Protein AF-P20823-5-F1 (afdb_monomer)

Structure (mmCIF, N/CA/C/O backbone):
data_AF-P20823-5-F1
#
_entry.id   AF-P20823-5-F1
#
loop_
_atom_site.group_PDB
_atom_site.id
_atom_site.type_symbol
_atom_site.label_atom_id
_atom_site.label_alt_id
_atom_site.label_comp_id
_atom_site.label_asym_id
_atom_site.label_entity_id
_atom_site.label_seq_id
_atom_site.pdbx_PDB_ins_code
_atom_site.Cartn_x
_atom_site.Cartn_y
_atom_site.Cartn_z
_atom_site.occupancy
_atom_site.B_iso_or_equiv
_atom_site.auth_seq_id
_atom_site.auth_comp_id
_atom_site.auth_asym_id
_atom_site.auth_atom_id
_atom_site.pdbx_PDB_model_num
ATOM 1 N N . MET A 1 1 ? -10.235 43.606 -30.473 1.00 44.94 1 MET A N 1
ATOM 2 C CA . MET A 1 1 ? -10.872 42.715 -29.472 1.00 44.94 1 MET A CA 1
ATOM 3 C C . MET A 1 1 ? -10.132 41.389 -29.547 1.00 44.94 1 MET A C 1
ATOM 5 O O . MET A 1 1 ? -9.696 41.081 -30.642 1.00 44.94 1 MET A O 1
ATOM 9 N N . VAL A 1 2 ? -9.864 40.690 -28.440 1.00 54.66 2 VAL A N 1
ATOM 10 C CA . VAL A 1 2 ? -8.883 39.579 -28.398 1.00 54.66 2 VAL A CA 1
ATOM 11 C C . VAL A 1 2 ? -9.270 38.447 -29.369 1.00 54.66 2 VAL A C 1
ATOM 13 O O . VAL A 1 2 ? -10.146 37.647 -29.069 1.00 54.66 2 VAL A O 1
ATOM 16 N N . SER A 1 3 ? -8.640 38.401 -30.549 1.00 63.53 3 SER A N 1
ATOM 17 C CA . SER A 1 3 ? -9.066 37.542 -31.674 1.00 63.53 3 SER A CA 1
ATOM 18 C C . SER A 1 3 ? -8.412 36.158 -31.719 1.00 63.53 3 SER A C 1
ATOM 20 O O . SER A 1 3 ? -8.571 35.445 -32.708 1.00 63.53 3 SER A O 1
ATOM 22 N N . LYS A 1 4 ? -7.615 35.793 -30.711 1.00 77.31 4 LYS A N 1
ATOM 23 C CA . LYS A 1 4 ? -6.943 34.493 -30.627 1.00 77.31 4 LYS A CA 1
ATOM 24 C C . LYS A 1 4 ? -7.174 33.905 -29.243 1.00 77.31 4 LYS A C 1
ATOM 26 O O . LYS A 1 4 ? -6.755 34.498 -28.252 1.00 77.31 4 LYS A O 1
ATOM 31 N N . LEU A 1 5 ? -7.840 32.756 -29.214 1.00 79.31 5 LEU A N 1
ATOM 32 C CA . LEU A 1 5 ? -7.890 31.872 -28.054 1.00 79.31 5 LEU A CA 1
ATOM 33 C C . LEU A 1 5 ? -6.472 31.357 -27.767 1.00 79.31 5 LEU A C 1
ATOM 35 O O . LEU A 1 5 ? -5.656 31.230 -28.686 1.00 79.31 5 LEU A O 1
ATOM 39 N N . SER A 1 6 ? -6.167 31.063 -26.505 1.00 85.12 6 SER A N 1
ATOM 40 C CA . SER A 1 6 ? -4.938 30.341 -26.173 1.00 85.12 6 SER A CA 1
ATOM 41 C C . SER A 1 6 ? -4.996 28.908 -26.713 1.00 85.12 6 SER A C 1
ATOM 43 O O . SER A 1 6 ? -6.072 28.381 -27.017 1.00 85.12 6 SER A O 1
ATOM 45 N N . GLN A 1 7 ? -3.839 28.253 -26.819 1.00 85.25 7 GLN A N 1
ATOM 46 C CA . GLN A 1 7 ? -3.793 26.855 -27.244 1.00 85.25 7 GLN A CA 1
ATOM 47 C C . GLN A 1 7 ? -4.615 25.962 -26.296 1.00 85.25 7 GLN A C 1
ATOM 49 O O . GLN A 1 7 ? -5.489 25.241 -26.762 1.00 85.25 7 GLN A O 1
ATOM 54 N N . LEU A 1 8 ? -4.470 26.146 -24.977 1.00 88.31 8 LEU A N 1
ATOM 55 C CA . LEU A 1 8 ? -5.279 25.469 -23.954 1.00 88.31 8 LEU A CA 1
ATOM 56 C C . LEU A 1 8 ? -6.793 25.714 -24.115 1.00 88.31 8 LEU A C 1
ATOM 58 O O . LEU A 1 8 ? -7.586 24.790 -23.978 1.00 88.31 8 LEU A O 1
ATOM 62 N N . GLN A 1 9 ? -7.215 26.946 -24.424 1.00 88.44 9 GLN A N 1
ATOM 63 C CA . GLN A 1 9 ? -8.632 27.254 -24.674 1.00 88.44 9 GLN A CA 1
ATOM 64 C C . GLN A 1 9 ? -9.158 26.570 -25.944 1.00 88.44 9 GLN A C 1
ATOM 66 O O . GLN A 1 9 ? -10.326 26.197 -26.005 1.00 88.44 9 GLN A O 1
ATOM 71 N N . THR A 1 10 ? -8.301 26.406 -26.952 1.00 87.25 10 THR A N 1
ATOM 72 C CA . THR A 1 10 ? -8.642 25.723 -28.206 1.00 87.25 10 THR A CA 1
ATOM 73 C C . THR A 1 10 ? -8.754 24.214 -27.989 1.00 87.25 10 THR A C 1
ATOM 75 O O . THR A 1 10 ? -9.724 23.611 -28.435 1.00 87.25 10 THR A O 1
ATOM 78 N N . GLU A 1 11 ? -7.812 23.620 -27.253 1.00 88.62 11 GLU A N 1
ATOM 79 C CA . GLU A 1 11 ? -7.811 22.199 -26.882 1.00 88.62 11 GLU A CA 1
ATOM 80 C C . GLU A 1 11 ? -9.011 21.846 -25.989 1.00 88.62 11 GLU A C 1
ATOM 82 O O . GLU A 1 11 ? -9.686 20.854 -26.249 1.00 88.62 11 GLU A O 1
ATOM 87 N N . LEU A 1 12 ? -9.361 22.694 -25.013 1.00 89.62 12 LEU A N 1
ATOM 88 C CA . LEU A 1 12 ? -10.548 22.496 -24.173 1.00 89.62 12 LEU A CA 1
ATOM 89 C C . LEU A 1 12 ? -11.851 22.530 -24.991 1.00 89.62 12 LEU A C 1
ATOM 91 O O . LEU A 1 12 ? -12.718 21.681 -24.803 1.00 89.62 12 LEU A O 1
ATOM 95 N N . LEU A 1 13 ? -11.991 23.483 -25.919 1.00 87.38 13 LEU A N 1
ATOM 96 C CA . LEU A 1 13 ? -13.158 23.545 -26.807 1.00 87.38 13 LEU A CA 1
ATOM 97 C C . LEU A 1 13 ? -13.204 22.363 -27.785 1.00 87.38 13 LEU A C 1
ATOM 99 O O . LEU A 1 13 ? -14.289 21.861 -28.061 1.00 87.38 13 LEU A O 1
ATOM 103 N N . ALA A 1 14 ? -12.055 21.897 -28.281 1.00 86.88 14 ALA A N 1
ATOM 104 C CA . ALA A 1 14 ? -11.981 20.706 -29.124 1.00 86.88 14 ALA A CA 1
ATOM 105 C C . ALA A 1 14 ? -12.422 19.449 -28.356 1.00 86.88 14 ALA A C 1
ATOM 107 O O . ALA A 1 14 ? -13.301 18.741 -28.834 1.00 86.88 14 ALA A O 1
ATOM 108 N N . ALA A 1 15 ? -11.910 19.233 -27.140 1.00 88.94 15 ALA A N 1
ATOM 109 C CA . ALA A 1 15 ? -12.285 18.101 -26.290 1.00 88.94 15 ALA A CA 1
ATOM 110 C C . ALA A 1 15 ? -13.780 18.103 -25.912 1.00 88.94 15 ALA A C 1
ATOM 112 O O . ALA A 1 15 ? -14.407 17.047 -25.835 1.00 88.94 15 ALA A O 1
ATOM 113 N N . LEU A 1 16 ? -14.377 19.283 -25.710 1.00 89.62 16 LEU A N 1
ATOM 114 C CA . LEU A 1 16 ? -15.816 19.413 -25.458 1.00 89.62 16 LEU A CA 1
ATOM 115 C C . LEU A 1 16 ? -16.667 19.130 -26.709 1.00 89.62 16 LEU A C 1
ATOM 117 O O . LEU A 1 16 ? -17.726 18.522 -26.597 1.00 89.62 16 LEU A O 1
ATOM 121 N N . LEU A 1 17 ? -16.213 19.528 -27.900 1.00 87.38 17 LEU A N 1
ATOM 122 C CA . LEU A 1 17 ? -16.894 19.191 -29.158 1.00 87.38 17 LEU A CA 1
ATOM 123 C C . LEU A 1 17 ? -16.738 17.698 -29.510 1.00 87.38 17 LEU A C 1
ATOM 125 O O . LEU A 1 17 ? -17.669 17.087 -30.030 1.00 87.38 17 LEU A O 1
ATOM 129 N N . GLU A 1 18 ? -15.586 17.097 -29.204 1.00 86.75 18 GLU A N 1
ATOM 130 C CA . GLU A 1 18 ? -15.292 15.678 -29.445 1.00 86.75 18 GLU A CA 1
ATOM 131 C C . GLU A 1 18 ? -16.025 14.745 -28.465 1.00 86.75 18 GLU A C 1
ATOM 133 O O . GLU A 1 18 ? -16.415 13.644 -28.848 1.00 86.75 18 GLU A O 1
ATOM 138 N N . SER A 1 19 ? -16.337 15.207 -27.245 1.00 84.06 19 SER A N 1
ATOM 139 C CA . SER A 1 19 ? -17.233 14.495 -26.316 1.00 84.06 19 SER A CA 1
ATOM 140 C C . SER A 1 19 ? -18.721 14.557 -26.701 1.00 84.06 19 SER A C 1
ATOM 142 O O . SER A 1 19 ? -19.565 13.982 -26.012 1.00 84.06 19 SER A O 1
ATOM 144 N N . GLY A 1 20 ? -19.056 15.206 -27.823 1.00 84.12 20 GLY A N 1
ATOM 145 C CA . GLY A 1 20 ? -20.399 15.224 -28.406 1.00 84.12 20 GLY A CA 1
ATOM 146 C C . GLY A 1 20 ? -21.281 16.402 -27.986 1.00 84.12 20 GLY A C 1
ATOM 147 O O . GLY A 1 20 ? -22.450 16.441 -28.376 1.00 84.12 20 GLY A O 1
ATOM 148 N N . LEU A 1 21 ? -20.761 17.381 -27.233 1.00 84.31 21 LEU A N 1
ATOM 149 C CA . LEU A 1 21 ? -21.495 18.623 -26.974 1.00 84.31 21 LEU A CA 1
ATOM 150 C C . LEU A 1 21 ? -21.556 19.459 -28.255 1.00 84.31 21 LEU A C 1
ATOM 152 O O . LEU A 1 21 ? -20.539 19.726 -28.893 1.00 84.31 21 LEU A O 1
ATOM 156 N N . SER A 1 22 ? -22.752 19.913 -28.632 1.00 84.75 22 SER A N 1
ATOM 157 C CA . SER A 1 22 ? -22.898 20.807 -29.780 1.00 84.75 22 SER A CA 1
ATOM 158 C C . SER A 1 22 ? -22.341 22.199 -29.472 1.00 84.75 22 SER A C 1
ATOM 160 O O . SER A 1 22 ? -22.297 22.653 -28.323 1.00 84.75 22 SER A O 1
ATOM 162 N N . LYS A 1 23 ? -21.939 22.922 -30.520 1.00 82.81 23 LYS A N 1
ATOM 163 C CA . LYS A 1 23 ? -21.470 24.309 -30.399 1.00 82.81 23 LYS A CA 1
ATOM 164 C C . LYS A 1 23 ? -22.554 25.208 -29.793 1.00 82.81 23 LYS A C 1
ATOM 166 O O . LYS A 1 23 ? -22.252 26.117 -29.026 1.00 82.81 23 LYS A O 1
ATOM 171 N N . GLU A 1 24 ? -23.808 24.930 -30.127 1.00 84.06 24 GLU A N 1
ATOM 172 C CA . GLU A 1 24 ? -24.999 25.591 -29.609 1.00 84.06 24 GLU A CA 1
ATOM 173 C C . GLU A 1 24 ? -25.162 25.318 -28.106 1.00 84.06 24 GLU A C 1
ATOM 175 O O . GLU A 1 24 ? -25.344 26.265 -27.344 1.00 84.06 24 GLU A O 1
ATOM 180 N N . ALA A 1 25 ? -24.998 24.063 -27.664 1.00 81.88 25 ALA A N 1
ATOM 181 C CA . ALA A 1 25 ? -25.049 23.695 -26.248 1.00 81.88 25 ALA A CA 1
ATOM 182 C C . ALA A 1 25 ? -23.917 24.342 -25.434 1.00 81.88 25 ALA A C 1
ATOM 184 O O . ALA A 1 25 ? -24.154 24.798 -24.320 1.00 81.88 25 ALA A O 1
ATOM 185 N N . LEU A 1 26 ? -22.706 24.455 -25.993 1.00 82.75 26 LEU A N 1
ATOM 186 C CA . LEU A 1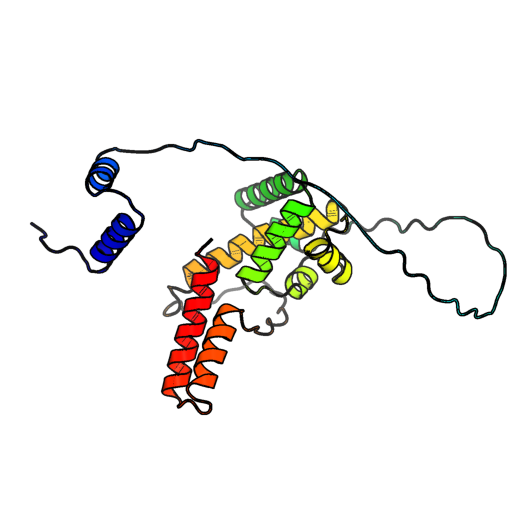 26 ? -21.595 25.169 -25.350 1.00 82.75 26 LEU A CA 1
ATOM 187 C C . LEU A 1 26 ? -21.880 26.666 -25.182 1.00 82.75 26 LEU A C 1
ATOM 189 O O . LEU A 1 26 ? -21.599 27.232 -24.128 1.00 82.75 26 LEU A O 1
ATOM 193 N N . ILE A 1 27 ? -22.460 27.313 -26.197 1.00 83.00 27 ILE A N 1
ATOM 194 C CA . ILE A 1 27 ? -22.858 28.727 -26.118 1.00 83.00 27 ILE A CA 1
ATOM 195 C C . ILE A 1 27 ? -23.990 28.915 -25.100 1.00 83.00 27 ILE A C 1
ATOM 197 O O . ILE A 1 27 ? -23.959 29.877 -24.336 1.00 83.00 27 ILE A O 1
ATOM 201 N N . GLN A 1 28 ? -24.955 27.994 -25.055 1.00 81.62 28 GLN A N 1
ATOM 202 C CA . GLN A 1 28 ? -26.050 28.026 -24.088 1.00 81.62 28 GLN A CA 1
ATOM 203 C C . GLN A 1 28 ? -25.546 27.826 -22.647 1.00 81.62 28 GLN A C 1
ATOM 205 O O . GLN A 1 28 ? -25.858 28.635 -21.778 1.00 81.62 28 GLN A O 1
ATOM 210 N N . ALA A 1 29 ? -24.681 26.837 -22.407 1.00 75.94 29 ALA A N 1
ATOM 211 C CA . ALA A 1 29 ? -24.077 26.579 -21.097 1.00 75.94 29 ALA A CA 1
ATOM 212 C C . ALA A 1 29 ? -23.180 27.730 -20.596 1.00 75.94 29 ALA A C 1
ATOM 214 O O . ALA A 1 29 ? -23.062 27.941 -19.393 1.00 75.94 29 ALA A O 1
ATOM 215 N N . LEU A 1 30 ? -22.568 28.501 -21.504 1.00 75.00 30 LEU A N 1
ATOM 216 C CA . LEU A 1 30 ? -21.846 29.738 -21.170 1.00 75.00 30 LEU A CA 1
ATOM 217 C C . LEU A 1 30 ? -22.777 30.945 -20.939 1.00 75.00 30 LEU A C 1
ATOM 219 O O . LEU A 1 30 ? -22.332 31.958 -20.399 1.00 75.00 30 LEU A O 1
ATOM 223 N N . GLY A 1 31 ? -24.038 30.862 -21.373 1.00 72.25 31 GLY A N 1
ATOM 224 C CA . GLY A 1 31 ? -25.046 31.916 -21.247 1.00 72.25 31 GLY A CA 1
ATOM 225 C C . GLY A 1 31 ? -25.958 31.793 -20.021 1.00 72.25 31 GLY A C 1
ATOM 226 O O . GLY A 1 31 ? -26.516 32.804 -19.595 1.00 72.25 31 GLY A O 1
ATOM 227 N N . GLU A 1 32 ? -26.110 30.598 -19.443 1.00 60.09 32 GLU A N 1
ATOM 228 C CA . GLU A 1 32 ? -26.998 30.351 -18.298 1.00 60.09 32 GLU A CA 1
ATOM 229 C C . GLU A 1 32 ? -26.238 30.369 -16.951 1.00 60.09 32 GLU A C 1
ATOM 231 O O . GLU A 1 32 ? -25.358 29.538 -16.712 1.00 60.09 32 GLU A O 1
ATOM 236 N N . PRO A 1 33 ? -26.547 31.309 -16.031 1.00 44.25 33 PRO A N 1
ATOM 237 C CA . PRO A 1 33 ? -25.842 31.437 -14.761 1.00 44.25 33 PRO A CA 1
ATOM 238 C C . PRO A 1 33 ? -26.335 30.425 -13.712 1.00 44.25 33 PRO A C 1
ATOM 240 O O . PRO A 1 33 ? -27.123 30.759 -12.826 1.00 44.25 33 PRO A O 1
ATOM 243 N N . GLY A 1 34 ? -25.778 29.215 -13.739 1.00 49.66 34 GLY A N 1
ATOM 244 C CA . GLY A 1 34 ? -25.807 28.297 -12.595 1.00 49.66 34 GLY A CA 1
ATOM 245 C C . GLY A 1 34 ? -26.830 27.149 -12.663 1.00 49.66 34 GLY A C 1
ATOM 246 O O . GLY A 1 34 ? -27.429 26.912 -13.704 1.00 49.66 34 GLY A O 1
ATOM 247 N N . PRO A 1 35 ? -26.923 26.338 -11.591 1.00 40.56 35 PRO A N 1
ATOM 248 C CA . PRO A 1 35 ? -26.527 24.923 -11.693 1.00 40.56 35 PRO A CA 1
ATOM 249 C C . PRO A 1 35 ? -27.714 23.932 -11.662 1.00 40.56 35 PRO A C 1
ATOM 251 O O . PRO A 1 35 ? -28.861 24.359 -11.683 1.00 40.56 35 PRO A O 1
ATOM 254 N N . TYR A 1 36 ? -27.399 22.632 -11.498 1.00 43.94 36 TYR A N 1
ATOM 255 C CA . TYR A 1 36 ? -28.182 21.531 -10.871 1.00 43.94 36 TYR A CA 1
ATOM 256 C C . TYR A 1 36 ? -28.470 20.265 -11.730 1.00 43.94 36 TYR A C 1
ATOM 258 O O . TYR A 1 36 ? -29.305 20.260 -12.621 1.00 43.94 36 TYR A O 1
ATOM 266 N N . LEU A 1 37 ? -27.812 19.169 -11.317 1.00 43.19 37 LEU A N 1
ATOM 267 C CA . LEU A 1 37 ? -28.312 17.800 -11.039 1.00 43.19 37 LEU A CA 1
ATOM 268 C C . LEU A 1 37 ? -29.082 16.921 -12.068 1.00 43.19 37 LEU A C 1
ATOM 270 O O . LEU A 1 37 ? -30.215 17.191 -12.438 1.00 43.19 37 LEU A O 1
ATOM 274 N N . LEU A 1 38 ? -28.497 15.730 -12.295 1.00 42.72 38 LEU A N 1
ATOM 275 C CA . LEU A 1 38 ? -29.040 14.356 -12.111 1.00 42.72 38 LEU A CA 1
ATOM 276 C C . LEU A 1 38 ? -30.485 13.977 -12.545 1.00 42.72 38 LEU A C 1
ATOM 278 O O . LEU A 1 38 ? -31.439 14.346 -11.869 1.00 42.72 38 LEU A O 1
ATOM 282 N N . ALA A 1 39 ? -30.593 13.049 -13.516 1.00 40.72 39 ALA A N 1
ATOM 283 C CA . ALA A 1 39 ? -31.531 11.894 -13.651 1.00 40.72 39 ALA A CA 1
ATOM 284 C C . ALA A 1 39 ? -31.439 11.345 -15.104 1.00 40.72 39 ALA A C 1
ATOM 286 O O . ALA A 1 39 ? -31.107 12.120 -15.995 1.00 40.72 39 ALA A O 1
ATOM 287 N N . GLY A 1 40 ? -31.690 10.081 -15.481 1.00 38.16 40 GLY A N 1
ATOM 288 C CA . GLY A 1 40 ? -32.028 8.814 -14.801 1.00 38.16 40 GLY A CA 1
ATOM 289 C C . GLY A 1 40 ? -31.726 7.632 -15.771 1.00 38.16 40 GLY A C 1
ATOM 290 O O . GLY A 1 40 ? -31.548 7.862 -16.962 1.00 38.16 40 GLY A O 1
ATOM 291 N N . GLU A 1 41 ? -31.397 6.418 -15.306 1.00 41.72 41 GLU A N 1
ATOM 292 C CA . GLU A 1 41 ? -32.308 5.262 -15.079 1.00 41.72 41 GLU A CA 1
ATOM 293 C C . GLU A 1 41 ? -32.505 4.296 -16.286 1.00 41.72 41 GLU A C 1
ATOM 295 O O . GLU A 1 41 ? -32.887 4.723 -17.369 1.00 41.72 41 GLU A O 1
ATOM 300 N N . GLY A 1 42 ? -32.318 2.971 -16.079 1.00 38.69 42 GLY A N 1
ATOM 301 C CA . GLY A 1 42 ? -32.824 1.905 -16.985 1.00 38.69 42 GLY A CA 1
ATOM 302 C C . GLY A 1 42 ? -31.935 0.654 -17.236 1.00 38.69 42 GLY A C 1
ATOM 303 O O . GLY A 1 42 ? -31.094 0.699 -18.131 1.00 38.69 42 GLY A O 1
ATOM 304 N N . PRO A 1 43 ? -32.134 -0.487 -16.530 1.00 39.41 43 PRO A N 1
ATOM 305 C CA . PRO A 1 43 ? -31.440 -1.776 -16.759 1.00 39.41 43 PRO A CA 1
ATOM 306 C C . PRO A 1 43 ? -32.305 -2.875 -17.439 1.00 39.41 43 PRO A C 1
ATOM 308 O O . PRO A 1 43 ? -33.522 -2.735 -17.540 1.00 39.41 43 PRO A O 1
ATOM 311 N N . LEU A 1 44 ? -31.691 -4.001 -17.858 1.00 43.47 44 LEU A N 1
ATOM 312 C CA . LEU A 1 44 ? -32.361 -5.178 -18.464 1.00 43.47 44 LEU A CA 1
ATOM 313 C C . LEU A 1 44 ? -31.862 -6.531 -17.879 1.00 43.47 44 LEU A C 1
ATOM 315 O O . LEU A 1 44 ? -30.791 -6.584 -17.279 1.00 43.47 44 LEU A O 1
ATOM 319 N N . ASP A 1 45 ? -32.645 -7.607 -18.054 1.00 41.78 45 ASP A N 1
ATOM 320 C CA . ASP A 1 45 ? -32.695 -8.834 -17.216 1.00 41.78 45 ASP A CA 1
ATOM 321 C C . ASP A 1 45 ? -32.423 -10.165 -18.000 1.00 41.78 45 ASP A C 1
ATOM 323 O O . ASP A 1 45 ? -32.407 -10.142 -19.232 1.00 41.78 45 ASP A O 1
ATOM 327 N N . LYS A 1 46 ? -32.328 -11.321 -17.296 1.00 43.50 46 LYS A N 1
ATOM 328 C CA . LYS A 1 46 ? -32.110 -12.740 -17.745 1.00 43.50 46 LYS A CA 1
ATOM 329 C C . LYS A 1 46 ? -30.708 -13.069 -18.317 1.00 43.50 46 LYS A C 1
ATOM 331 O O . LYS A 1 46 ? -30.094 -12.212 -18.930 1.00 43.50 46 LYS A O 1
ATOM 336 N N . GLY A 1 47 ? -30.098 -14.267 -18.232 1.00 37.66 47 GLY A N 1
ATOM 337 C CA . GLY A 1 47 ? -30.366 -15.611 -17.652 1.00 37.66 47 GLY A CA 1
ATOM 338 C C . GLY A 1 47 ? -29.121 -16.524 -17.914 1.00 37.66 47 GLY A C 1
ATOM 339 O O . GLY A 1 47 ? -28.158 -16.042 -18.504 1.00 37.66 47 GLY A O 1
ATOM 340 N N . GLU A 1 48 ? -28.992 -17.815 -17.558 1.00 38.53 48 GLU A N 1
ATOM 341 C CA . GLU A 1 48 ? -29.876 -18.753 -16.835 1.00 38.53 48 GLU A CA 1
ATOM 342 C C . GLU A 1 48 ? -29.073 -19.821 -16.010 1.00 38.53 48 GLU A C 1
ATOM 344 O O . GLU A 1 48 ? -28.514 -19.441 -14.984 1.00 38.53 48 GLU A O 1
ATOM 349 N N . SER A 1 49 ? -28.986 -21.126 -16.369 1.00 37.81 49 SER A N 1
ATOM 350 C CA . SER A 1 49 ? -28.236 -22.165 -15.593 1.00 37.81 49 SER A CA 1
ATOM 351 C C . SER A 1 49 ? -27.790 -23.421 -16.402 1.00 37.81 49 SER A C 1
ATOM 353 O O . SER A 1 49 ? -28.083 -23.512 -17.590 1.00 37.81 49 SER A O 1
ATOM 355 N N . CYS A 1 50 ? -27.139 -24.385 -15.710 1.00 36.41 50 CYS A N 1
ATOM 356 C CA . CYS A 1 50 ? -26.547 -25.701 -16.088 1.00 36.41 50 CYS A CA 1
ATOM 357 C C . CYS A 1 50 ? -25.014 -25.692 -16.325 1.00 36.41 50 CYS A C 1
ATOM 359 O O . CYS A 1 50 ? -24.505 -24.827 -17.023 1.00 36.41 50 CYS A O 1
ATOM 361 N N . GLY A 1 51 ? -24.185 -26.631 -15.838 1.00 33.91 51 GLY A N 1
ATOM 362 C CA . GLY A 1 51 ? -24.377 -27.805 -14.965 1.00 33.91 51 GLY A CA 1
ATOM 363 C C . GLY A 1 51 ? -23.328 -28.898 -15.280 1.00 33.91 51 GLY A C 1
ATOM 364 O O . GLY A 1 51 ? -23.138 -29.207 -16.452 1.00 33.91 51 GLY A O 1
ATOM 365 N N . GLY A 1 52 ? -22.653 -29.508 -14.288 1.00 36.72 52 GLY A N 1
ATOM 366 C CA . GLY A 1 52 ? -21.785 -30.675 -14.554 1.00 36.72 52 GLY A CA 1
ATOM 367 C C . GLY A 1 52 ? -20.729 -31.063 -13.502 1.00 36.72 52 GLY A C 1
ATOM 368 O O . GLY A 1 52 ? -19.969 -30.224 -13.036 1.00 36.72 52 GLY A O 1
ATOM 369 N N . GLY A 1 53 ? -20.627 -32.375 -13.233 1.00 36.62 53 GLY A N 1
ATOM 370 C CA . GLY A 1 53 ? -19.368 -33.052 -12.867 1.00 36.62 53 GLY A CA 1
ATOM 371 C C . GLY A 1 53 ? -19.031 -33.240 -11.379 1.00 36.62 53 GLY A C 1
ATOM 372 O O . GLY A 1 53 ? -18.277 -32.457 -10.812 1.00 36.62 53 GLY A O 1
ATOM 373 N N . ARG A 1 54 ? -19.458 -34.364 -10.774 1.00 37.78 54 ARG A N 1
ATOM 374 C CA . ARG A 1 54 ? -18.770 -34.930 -9.592 1.00 37.78 54 ARG A CA 1
ATOM 375 C C . ARG A 1 54 ? -17.455 -35.581 -10.041 1.00 37.78 54 ARG A C 1
ATOM 377 O O . ARG A 1 54 ? -17.467 -36.355 -10.994 1.00 37.78 54 ARG A O 1
ATOM 384 N N . GLY A 1 55 ? -16.364 -35.315 -9.324 1.00 39.28 55 GLY A N 1
ATOM 385 C CA . GLY A 1 55 ? -15.077 -36.002 -9.461 1.00 39.28 55 GLY A CA 1
ATOM 386 C C . GLY A 1 55 ? -14.573 -36.410 -8.080 1.00 39.28 55 GLY A C 1
ATOM 387 O O . GLY A 1 55 ? -14.261 -35.555 -7.259 1.00 39.28 55 GLY A O 1
ATOM 388 N N . GLU A 1 56 ? -14.561 -37.710 -7.819 1.00 38.16 56 GLU A N 1
ATOM 389 C CA . GLU A 1 56 ? -14.257 -38.337 -6.530 1.00 38.16 56 GLU A CA 1
ATOM 390 C C . GLU A 1 56 ? -12.872 -38.991 -6.625 1.00 38.16 56 GLU A C 1
ATOM 392 O O . GLU A 1 56 ? -12.630 -39.738 -7.572 1.00 38.16 56 GLU A O 1
ATOM 397 N N . LEU A 1 57 ? -11.950 -38.699 -5.698 1.00 47.59 57 LEU A N 1
ATOM 398 C CA . LEU A 1 57 ? -10.650 -39.380 -5.639 1.00 47.59 57 LEU A CA 1
ATOM 399 C C . LEU A 1 57 ? -10.051 -39.388 -4.220 1.00 47.59 57 LEU A C 1
ATOM 401 O O . LEU A 1 57 ? -9.774 -38.329 -3.663 1.00 47.59 57 LEU A O 1
ATOM 405 N N . ALA A 1 58 ? -9.872 -40.611 -3.707 1.00 44.00 58 ALA A N 1
ATOM 406 C CA . ALA A 1 58 ? -8.979 -41.113 -2.648 1.00 44.00 58 ALA A CA 1
ATOM 407 C C . ALA A 1 58 ? -8.396 -40.101 -1.629 1.00 44.00 58 ALA A C 1
ATOM 409 O O . ALA A 1 58 ? -7.616 -39.218 -1.972 1.00 44.00 58 ALA A O 1
ATOM 410 N N . GLU A 1 59 ? -8.724 -40.182 -0.338 1.00 39.22 59 GLU A N 1
ATOM 411 C CA . GLU A 1 59 ? -8.314 -41.241 0.615 1.00 39.22 59 GLU A CA 1
ATOM 412 C C . GLU A 1 59 ? -6.791 -41.445 0.741 1.00 39.22 59 GLU A C 1
ATOM 414 O O . GLU A 1 59 ? -6.172 -42.161 -0.041 1.00 39.22 59 GLU A O 1
ATOM 419 N N . LEU A 1 60 ? -6.219 -40.904 1.824 1.00 50.47 60 LEU A N 1
ATOM 420 C CA . LEU A 1 60 ? -5.006 -41.415 2.471 1.00 50.47 60 LEU A CA 1
ATOM 421 C C . LEU A 1 60 ? -5.181 -41.324 4.002 1.00 50.47 60 LEU A C 1
ATOM 423 O O . LEU A 1 60 ? -5.364 -40.217 4.512 1.00 50.47 60 LEU A O 1
ATOM 427 N N . PRO A 1 61 ? -5.128 -42.444 4.748 1.00 42.16 61 PRO A N 1
ATOM 428 C CA . PRO A 1 61 ? -5.245 -42.441 6.201 1.00 42.16 61 PRO A CA 1
ATOM 429 C C . PRO A 1 61 ? -3.872 -42.442 6.890 1.00 42.16 61 PRO A C 1
ATOM 431 O O . PRO A 1 61 ? -3.050 -43.327 6.674 1.00 42.16 61 PRO A O 1
ATOM 434 N N . ASN A 1 62 ? -3.659 -41.478 7.782 1.00 45.41 62 ASN A N 1
ATOM 435 C CA . ASN A 1 62 ? -2.578 -41.444 8.770 1.00 45.41 62 ASN A CA 1
ATOM 436 C C . ASN A 1 62 ? -3.117 -40.564 9.920 1.00 45.41 62 ASN A C 1
ATOM 438 O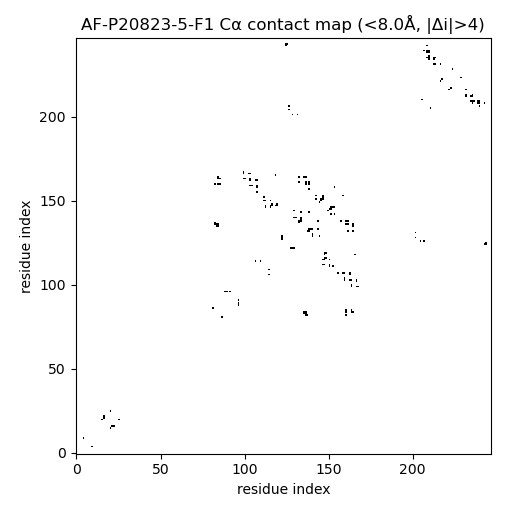 O . ASN A 1 62 ? -3.532 -39.442 9.655 1.00 45.41 62 ASN A O 1
ATOM 442 N N . GLY A 1 63 ? -3.233 -40.975 11.181 1.00 39.91 63 GLY A N 1
ATOM 443 C CA . GLY A 1 63 ? -2.597 -42.082 11.890 1.00 39.91 63 GLY A CA 1
ATOM 444 C C . GLY A 1 63 ? -1.881 -41.479 13.102 1.00 39.91 63 GLY A C 1
ATOM 445 O O . GLY A 1 63 ? -1.020 -40.630 12.896 1.00 39.91 63 GLY A O 1
ATOM 446 N N . LEU A 1 64 ? -2.223 -41.927 14.324 1.00 50.03 64 LEU A N 1
ATOM 447 C CA . LEU A 1 64 ? -1.938 -41.271 15.625 1.00 50.03 64 LEU A CA 1
ATOM 448 C C . LEU A 1 64 ? -2.802 -40.004 15.862 1.00 50.03 64 LEU A C 1
ATOM 450 O O . LEU A 1 64 ? -2.952 -39.189 14.962 1.00 50.03 64 LEU A O 1
ATOM 454 N N . GLY A 1 65 ? -3.399 -39.757 17.031 1.00 40.62 65 GLY A N 1
ATOM 455 C CA . GLY A 1 65 ? -3.522 -40.559 18.253 1.00 40.62 65 GLY A CA 1
ATOM 456 C C . GLY A 1 65 ? -4.054 -39.688 19.406 1.00 40.62 65 GLY A C 1
ATOM 457 O O . GLY A 1 65 ? -3.691 -38.524 19.476 1.00 40.62 65 GLY A O 1
ATOM 458 N N . GLU A 1 66 ? -4.868 -40.273 20.297 1.00 48.22 66 GLU A N 1
ATOM 459 C CA . GLU A 1 66 ? -5.295 -39.722 21.607 1.00 48.22 66 GLU A CA 1
ATOM 460 C C . GLU A 1 66 ? -6.282 -38.517 21.555 1.00 48.22 66 GLU A C 1
ATOM 462 O O . GLU A 1 66 ? -6.017 -37.503 20.931 1.00 48.22 66 GLU A O 1
ATOM 467 N N . THR A 1 67 ? -7.540 -38.569 22.022 1.00 39.97 67 THR A N 1
ATOM 468 C CA . THR A 1 67 ? -8.159 -38.974 23.314 1.00 39.97 67 THR A CA 1
ATOM 469 C C . THR A 1 67 ? -8.496 -37.763 24.210 1.00 39.97 67 THR A C 1
ATOM 471 O O . THR A 1 67 ? -7.690 -37.376 25.041 1.00 39.97 67 THR A O 1
ATOM 474 N N . ARG A 1 68 ? -9.771 -37.322 24.136 1.00 43.34 68 ARG A N 1
ATOM 475 C CA . ARG A 1 68 ? -10.604 -36.679 25.196 1.00 43.34 68 ARG A CA 1
ATOM 476 C C . ARG A 1 68 ? -10.212 -35.268 25.700 1.00 43.34 68 ARG A C 1
ATOM 478 O O . ARG A 1 68 ? -9.049 -34.954 25.880 1.00 43.34 68 ARG A O 1
ATOM 485 N N . GLY A 1 69 ? -11.235 -34.466 26.026 1.00 42.88 69 GLY A N 1
ATOM 486 C CA . GLY A 1 69 ? -11.123 -33.069 26.488 1.00 42.88 69 GLY A CA 1
ATOM 487 C C . GLY A 1 69 ? -11.955 -32.160 25.575 1.00 42.88 69 GLY A C 1
ATOM 488 O O . GLY A 1 69 ? -11.493 -31.831 24.493 1.00 42.88 69 GLY A O 1
ATOM 489 N N . SER A 1 70 ? -13.264 -31.992 25.788 1.00 43.38 70 SER A N 1
ATOM 490 C CA . SER A 1 70 ? -13.903 -31.233 26.881 1.00 43.38 70 SER A CA 1
ATOM 491 C C . SER A 1 70 ? -13.685 -29.726 26.705 1.00 43.38 70 SER A C 1
ATOM 493 O O . SER A 1 70 ? -12.559 -29.259 26.801 1.00 43.38 70 SER A O 1
ATOM 495 N N . GLU A 1 71 ? -14.793 -29.060 26.369 1.00 40.97 71 GLU A N 1
ATOM 496 C CA . GLU A 1 71 ? -15.239 -27.696 26.706 1.00 40.97 71 GLU A CA 1
ATOM 497 C C . GLU A 1 71 ? -14.391 -26.787 27.631 1.00 40.97 71 GLU A C 1
ATOM 499 O O . GLU A 1 71 ? -13.630 -27.264 28.466 1.00 40.97 71 GLU A O 1
ATOM 504 N N . ASP A 1 72 ? -14.691 -25.481 27.515 1.00 42.62 72 ASP A N 1
ATOM 505 C CA . ASP A 1 72 ? -14.453 -24.365 28.460 1.00 42.62 72 ASP A CA 1
ATOM 506 C C . ASP A 1 72 ? -13.371 -23.314 28.082 1.00 42.62 72 ASP A C 1
ATOM 508 O O . ASP A 1 72 ? -12.184 -23.604 27.962 1.00 42.62 72 ASP A O 1
ATOM 512 N N . GLU A 1 73 ? -13.862 -22.081 27.885 1.00 44.94 73 GLU A N 1
ATOM 513 C CA . GLU A 1 73 ? -13.278 -20.753 28.157 1.00 44.94 73 GLU A CA 1
ATOM 514 C C . GLU A 1 73 ? -11.817 -20.409 27.778 1.00 44.94 73 GLU A C 1
ATOM 516 O O . GLU A 1 73 ? -10.835 -20.924 28.314 1.00 44.94 73 GLU A O 1
ATOM 521 N N . THR A 1 74 ? -11.662 -19.329 27.002 1.00 49.88 74 THR A N 1
ATOM 522 C CA . THR A 1 74 ? -10.707 -18.258 27.359 1.00 49.88 74 THR A CA 1
ATOM 523 C C . THR A 1 74 ? -11.123 -16.938 26.709 1.00 49.88 74 THR A C 1
ATOM 525 O O . THR A 1 74 ? -10.815 -16.665 25.546 1.00 49.88 74 THR A O 1
ATOM 528 N N . ASP A 1 75 ? -11.840 -16.121 27.481 1.00 47.22 75 ASP A N 1
ATOM 529 C CA . ASP A 1 75 ? -11.895 -14.674 27.276 1.00 47.22 75 ASP A CA 1
ATOM 530 C C . ASP A 1 75 ? -10.464 -14.103 27.340 1.00 47.22 75 ASP A C 1
ATOM 532 O O . ASP A 1 75 ? -9.678 -14.479 28.213 1.00 47.22 75 ASP A O 1
ATOM 536 N N . ASP A 1 76 ? -10.120 -13.215 26.405 1.00 55.50 76 ASP A N 1
ATOM 537 C CA . ASP A 1 76 ? -8.887 -12.416 26.439 1.00 55.50 76 ASP A CA 1
ATOM 538 C C . ASP A 1 76 ? -9.298 -10.958 26.665 1.00 55.50 76 ASP A C 1
ATOM 540 O O . ASP A 1 76 ? -9.738 -10.248 25.754 1.00 55.50 76 ASP A O 1
ATOM 544 N N . ASP A 1 77 ? -9.250 -10.580 27.939 1.00 51.09 77 ASP A N 1
ATOM 545 C CA . ASP A 1 77 ? -9.727 -9.321 28.493 1.00 51.09 77 ASP A CA 1
ATOM 546 C C . ASP A 1 77 ? -9.018 -8.081 27.911 1.00 51.09 77 ASP A C 1
ATOM 548 O O . ASP A 1 77 ? -7.796 -7.946 27.919 1.00 51.09 77 ASP A O 1
ATOM 552 N N . GLY A 1 78 ? -9.819 -7.063 27.597 1.00 52.69 78 GLY A N 1
ATOM 553 C CA . GLY A 1 78 ? -9.682 -5.830 28.376 1.00 52.69 78 GLY A CA 1
ATOM 554 C C . GLY A 1 78 ? -8.644 -4.768 27.992 1.00 52.69 78 GLY A C 1
ATOM 555 O O . GLY A 1 78 ? -8.575 -3.772 28.711 1.00 52.69 78 GLY A O 1
ATOM 556 N N . GLU A 1 79 ? -7.900 -4.861 26.884 1.00 51.47 79 GLU A N 1
ATOM 557 C CA . GLU A 1 79 ? -7.154 -3.688 26.380 1.00 51.47 79 GLU A CA 1
ATOM 558 C C . GLU A 1 79 ? -7.973 -2.874 25.360 1.00 51.47 79 GLU A C 1
ATOM 560 O O . GLU A 1 79 ? -8.316 -3.355 24.274 1.00 51.47 79 GLU A O 1
ATOM 565 N N . ASP A 1 80 ? -8.250 -1.600 25.685 1.00 56.19 80 ASP A N 1
ATOM 566 C CA . ASP A 1 80 ? -8.803 -0.611 24.749 1.00 56.19 80 ASP A CA 1
ATOM 567 C C . ASP A 1 80 ? -7.816 -0.371 23.599 1.00 56.19 80 ASP A C 1
ATOM 569 O O . ASP A 1 80 ? -6.964 0.523 23.626 1.00 56.19 80 ASP A O 1
A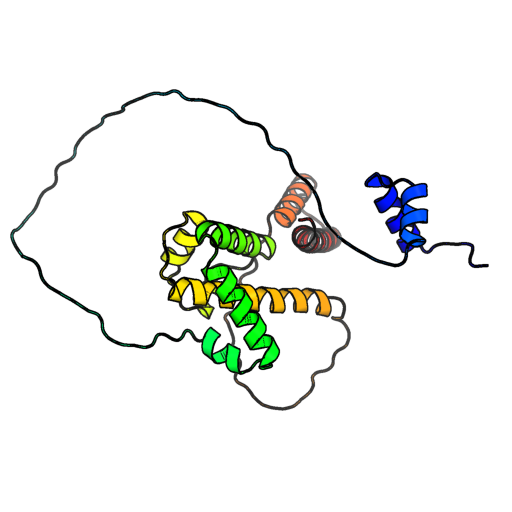TOM 573 N N . PHE A 1 81 ? -7.917 -1.197 22.559 1.00 60.81 81 PHE A N 1
ATOM 574 C CA . PHE A 1 81 ? -7.164 -1.007 21.332 1.00 60.81 81 PHE A CA 1
ATOM 575 C C . PHE A 1 81 ? -7.747 0.185 20.562 1.00 60.81 81 PHE A C 1
ATOM 577 O O . PHE A 1 81 ? -8.521 0.031 19.610 1.00 60.81 81 PHE A O 1
ATOM 584 N N . THR A 1 82 ? -7.351 1.386 20.984 1.00 62.47 82 THR A N 1
ATOM 585 C CA . THR A 1 82 ? -7.454 2.637 20.235 1.00 62.47 82 THR A CA 1
ATOM 586 C C . THR A 1 82 ? -6.265 2.727 19.266 1.00 62.47 82 THR A C 1
ATOM 588 O O . THR A 1 82 ? -5.175 3.150 19.674 1.00 62.47 82 THR A O 1
ATOM 591 N N . PRO A 1 83 ? -6.409 2.317 17.981 1.00 59.97 83 PRO A N 1
ATOM 592 C CA . PRO A 1 83 ? -5.297 2.317 17.033 1.00 59.97 83 PRO A CA 1
ATOM 593 C C . PRO A 1 83 ? -4.679 3.717 16.893 1.00 59.97 83 PRO A C 1
ATOM 595 O O . PRO A 1 83 ? -5.422 4.701 16.924 1.00 59.97 83 PRO A O 1
ATOM 598 N N . PRO A 1 84 ? -3.352 3.838 16.677 1.00 65.50 84 PRO A N 1
ATOM 599 C CA . PRO A 1 84 ? -2.639 5.122 16.717 1.00 65.50 84 PRO A CA 1
ATOM 600 C C . PRO A 1 84 ? -3.243 6.232 15.843 1.00 65.50 84 PRO A C 1
ATOM 602 O O . PRO A 1 84 ? -3.230 7.398 16.228 1.00 65.50 84 PRO A O 1
ATOM 605 N N . ILE A 1 85 ? -3.852 5.865 14.710 1.00 64.38 85 ILE A N 1
ATOM 606 C CA . ILE A 1 85 ? -4.563 6.782 13.804 1.00 64.38 85 ILE A CA 1
ATOM 607 C C . ILE A 1 85 ? -5.677 7.563 14.518 1.00 64.38 85 ILE A C 1
ATOM 609 O O . ILE A 1 85 ? -5.887 8.730 14.199 1.00 64.38 85 ILE A O 1
ATOM 613 N N . LEU A 1 86 ? -6.381 6.949 15.476 1.00 61.00 86 LEU A N 1
ATOM 614 C CA . LEU A 1 86 ? -7.452 7.613 16.227 1.00 61.00 86 LEU A CA 1
ATOM 615 C C . LEU A 1 86 ? -6.925 8.679 17.191 1.00 61.00 86 LEU A C 1
ATOM 617 O O . LEU A 1 86 ? -7.629 9.651 17.428 1.00 61.00 86 LEU A O 1
ATOM 621 N N . LYS A 1 87 ? -5.692 8.531 17.687 1.00 60.28 87 LYS A N 1
ATOM 622 C CA . LYS A 1 87 ? -5.025 9.541 18.526 1.00 60.28 87 LYS A CA 1
ATOM 623 C C . LYS A 1 87 ? -4.476 10.684 17.666 1.00 60.28 87 LYS A C 1
ATOM 625 O O . LYS A 1 87 ? -4.566 11.844 18.031 1.00 60.28 87 LYS A O 1
ATOM 630 N N . GLU A 1 88 ? -3.992 10.381 16.462 1.00 58.84 88 GLU A N 1
ATOM 631 C CA . GLU A 1 88 ? -3.544 11.413 15.513 1.00 58.84 88 GLU A CA 1
ATOM 632 C C . GLU A 1 88 ? -4.692 12.229 14.883 1.00 58.84 88 GLU A C 1
ATOM 634 O O . GLU A 1 88 ? -4.449 13.332 14.398 1.00 58.84 88 GLU A O 1
ATOM 639 N N . LEU A 1 89 ? -5.937 11.734 14.912 1.00 56.62 89 LEU A N 1
ATOM 640 C CA . LEU A 1 89 ? -7.134 12.504 14.534 1.00 56.62 89 LEU A CA 1
ATOM 641 C C . LEU A 1 89 ? -7.376 13.727 15.435 1.00 56.62 89 LEU A C 1
ATOM 643 O O . LEU A 1 89 ? -8.044 14.663 15.006 1.00 56.62 89 LEU A O 1
ATOM 647 N N . GLU A 1 90 ? -6.864 13.718 16.667 1.00 53.88 90 GLU A N 1
ATOM 648 C CA . GLU A 1 90 ? -7.039 14.805 17.642 1.00 53.88 90 GLU A CA 1
ATOM 649 C C . GLU A 1 90 ? -6.089 15.989 17.381 1.00 53.88 90 GLU A C 1
ATOM 651 O O . GLU A 1 90 ? -6.315 17.079 17.898 1.00 53.88 90 GLU A O 1
ATOM 656 N N . ASN A 1 91 ? -5.079 15.803 16.520 1.00 60.31 91 ASN A N 1
ATOM 657 C CA . ASN A 1 91 ? -4.121 16.839 16.112 1.00 60.31 91 ASN A CA 1
ATOM 658 C C . ASN A 1 91 ? -4.547 17.614 14.846 1.00 60.31 91 ASN A C 1
ATOM 660 O O . ASN A 1 91 ? -3.809 18.480 14.379 1.00 60.31 91 ASN A O 1
ATOM 664 N N . LEU A 1 92 ? -5.695 17.280 14.247 1.00 60.72 92 LEU A N 1
ATOM 665 C CA . LEU A 1 92 ? -6.267 18.001 13.104 1.00 60.72 92 LEU A CA 1
ATOM 666 C C . LEU A 1 92 ? -7.253 19.073 13.583 1.00 60.72 92 LEU A C 1
ATOM 668 O O . LEU A 1 92 ? -7.732 19.019 14.716 1.00 60.72 92 LEU A O 1
ATOM 672 N N . SER A 1 93 ? -7.597 20.031 12.713 1.00 71.38 93 SER A N 1
ATOM 673 C CA . SER A 1 93 ? -8.639 21.018 13.029 1.00 71.38 93 SER A CA 1
ATOM 674 C C . SER A 1 93 ? -9.924 20.296 13.483 1.00 71.38 93 SER A C 1
ATOM 676 O O . SER A 1 93 ? -10.342 19.352 12.805 1.00 71.38 93 SER A O 1
ATOM 678 N N . PRO A 1 94 ? -10.579 20.695 14.595 1.00 73.19 94 PRO A N 1
ATOM 679 C CA . PRO A 1 94 ? -11.736 19.968 15.127 1.00 73.19 94 PRO A CA 1
ATOM 680 C C . PRO A 1 94 ? -12.870 19.767 14.111 1.00 73.19 94 PRO A C 1
ATOM 682 O O . PRO A 1 94 ? -13.506 18.715 14.092 1.00 73.19 94 PRO A O 1
ATOM 685 N N . GLU A 1 95 ? -13.081 20.745 13.228 1.00 77.69 95 GLU A N 1
ATOM 686 C CA . GLU A 1 95 ? -14.036 20.681 12.114 1.00 77.69 95 GLU A CA 1
ATOM 687 C C . GLU A 1 95 ? -13.635 19.621 11.074 1.00 77.69 95 GLU A C 1
ATOM 689 O O . GLU A 1 95 ? -14.440 18.781 10.665 1.00 77.69 95 GLU A O 1
ATOM 694 N N . GLU A 1 96 ? -12.358 19.597 10.693 1.00 78.94 96 GLU A N 1
ATOM 695 C CA . GLU A 1 96 ? -11.817 18.621 9.752 1.00 78.94 96 GLU A CA 1
ATOM 696 C C . GLU A 1 96 ? -11.863 17.193 10.300 1.00 78.94 96 GLU A C 1
ATOM 698 O O . GLU A 1 96 ? -12.156 16.264 9.539 1.00 78.94 96 GLU A O 1
ATOM 703 N N . ALA A 1 97 ? -11.580 17.023 11.595 1.00 80.75 97 ALA A N 1
ATOM 704 C CA . ALA A 1 97 ? -11.649 15.753 12.307 1.00 80.75 97 ALA A CA 1
ATOM 705 C C . ALA A 1 97 ? -13.101 15.269 12.456 1.00 80.75 97 ALA A C 1
ATOM 707 O O . ALA A 1 97 ? -13.374 14.082 12.262 1.00 80.75 97 ALA A O 1
ATOM 708 N N . ALA A 1 98 ? -14.049 16.175 12.731 1.00 84.31 98 ALA A N 1
ATOM 709 C CA . ALA A 1 98 ? -15.479 15.869 12.734 1.00 84.31 98 ALA A CA 1
ATOM 710 C C . ALA A 1 98 ? -15.957 15.407 11.348 1.00 84.31 98 ALA A C 1
ATOM 712 O O . ALA A 1 98 ? -16.606 14.366 11.241 1.00 84.31 98 ALA A O 1
ATOM 713 N N . HIS A 1 99 ? -15.552 16.097 10.275 1.00 86.69 99 HIS A N 1
ATOM 714 C CA . HIS A 1 99 ? -15.853 15.677 8.905 1.00 86.69 99 HIS A CA 1
ATOM 715 C C . HIS A 1 99 ? -15.255 14.296 8.579 1.00 86.69 99 HIS A C 1
ATOM 717 O O . HIS A 1 99 ? -15.908 13.479 7.930 1.00 86.69 99 HIS A O 1
ATOM 723 N N . GLN A 1 100 ? -14.025 13.992 9.012 1.00 85.75 100 GLN A N 1
ATOM 724 C CA . GLN A 1 100 ? -13.450 12.654 8.814 1.00 85.75 100 GLN A CA 1
ATOM 725 C C . GLN A 1 100 ? -14.241 11.579 9.568 1.00 85.75 100 GLN A C 1
ATOM 727 O O . GLN A 1 100 ? -14.548 10.540 8.985 1.00 85.75 100 GLN A O 1
ATOM 732 N N . LYS A 1 101 ? -14.627 11.835 10.826 1.00 88.81 101 LYS A N 1
ATOM 733 C CA . LYS A 1 101 ? -15.446 10.911 11.626 1.00 88.81 101 LYS A CA 1
ATOM 734 C C . LYS A 1 101 ? -16.819 10.656 10.984 1.00 88.81 101 LYS A C 1
ATOM 736 O O . LYS A 1 101 ? -17.197 9.497 10.861 1.00 88.81 101 LYS A O 1
ATOM 741 N N . ALA A 1 102 ? -17.504 11.689 10.486 1.00 91.81 102 ALA A N 1
ATOM 742 C CA . ALA A 1 102 ? -18.806 11.558 9.819 1.00 91.81 102 ALA A CA 1
ATOM 743 C C . ALA A 1 102 ? -18.750 10.728 8.518 1.00 91.81 102 ALA A C 1
ATOM 745 O O . ALA A 1 102 ? -19.618 9.888 8.268 1.00 91.81 102 ALA A O 1
ATOM 746 N N . VAL A 1 103 ? -17.703 10.905 7.700 1.00 93.25 103 VAL A N 1
ATOM 747 C CA . VAL A 1 103 ? -17.490 10.065 6.505 1.00 93.25 103 VAL A CA 1
ATOM 748 C C . VAL A 1 103 ? -17.222 8.611 6.908 1.00 93.25 103 VAL A C 1
ATOM 750 O O . VAL A 1 103 ? -17.793 7.698 6.318 1.00 93.25 103 VAL A O 1
ATOM 753 N N . VAL A 1 104 ? -16.406 8.373 7.941 1.00 93.56 104 VAL A N 1
ATOM 754 C CA . VAL A 1 104 ? -16.135 7.016 8.449 1.0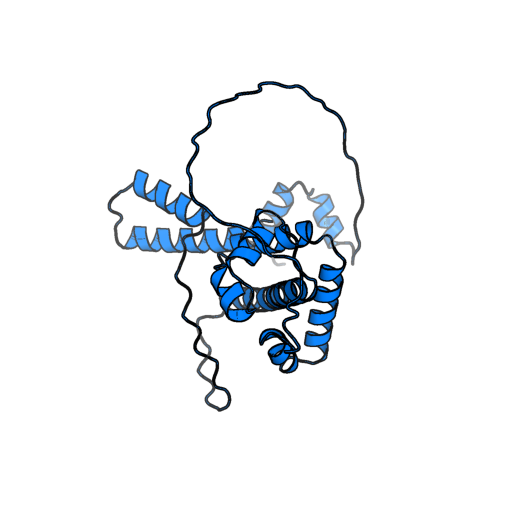0 93.56 104 VAL A CA 1
ATOM 755 C C . VAL A 1 104 ? -17.398 6.349 8.994 1.00 93.56 104 VAL A C 1
ATOM 757 O O . VAL A 1 104 ? -17.628 5.178 8.705 1.00 93.56 104 VAL A O 1
ATOM 760 N N . GLU A 1 105 ? -18.233 7.075 9.735 1.00 94.38 105 GLU A N 1
ATOM 761 C CA . GLU A 1 105 ? -19.517 6.578 10.236 1.00 94.38 105 GLU A CA 1
ATOM 762 C C . GLU A 1 105 ? -20.461 6.193 9.089 1.00 94.38 105 GLU A C 1
ATOM 764 O O . GLU A 1 105 ? -21.029 5.102 9.103 1.00 94.38 105 GLU A O 1
ATOM 769 N N . THR A 1 106 ? -20.528 7.015 8.038 1.00 94.94 106 THR A N 1
ATOM 770 C CA . THR A 1 106 ? -21.288 6.708 6.814 1.00 94.94 106 THR A CA 1
ATOM 771 C C . THR A 1 106 ? -20.785 5.416 6.154 1.00 94.94 106 THR A C 1
ATOM 773 O O . THR A 1 106 ? -21.569 4.509 5.876 1.00 94.94 106 THR A O 1
ATOM 776 N N . LEU A 1 107 ? -19.464 5.268 5.990 1.00 94.31 107 LEU A N 1
ATOM 777 C CA . LEU A 1 107 ? -18.842 4.054 5.440 1.00 94.31 107 LEU A CA 1
ATOM 778 C C . LEU A 1 107 ? -19.038 2.808 6.323 1.00 94.31 107 LEU A C 1
ATOM 780 O O . LEU A 1 107 ? -18.990 1.690 5.817 1.00 94.31 107 LEU A O 1
ATOM 784 N N . LEU A 1 108 ? -19.253 2.962 7.635 1.00 94.56 108 LEU A N 1
ATOM 785 C CA . LEU A 1 108 ? -19.535 1.841 8.539 1.00 94.56 108 LEU A CA 1
ATOM 786 C C . LEU A 1 108 ? -20.965 1.297 8.412 1.00 94.56 108 LEU A C 1
ATOM 788 O O . LEU A 1 108 ? -21.157 0.116 8.726 1.00 94.56 108 LEU A O 1
ATOM 792 N N . GLN A 1 109 ? -21.911 2.129 7.955 1.00 94.31 109 GLN A N 1
ATOM 793 C CA . GLN A 1 109 ? -23.304 1.765 7.655 1.00 94.31 109 GLN A CA 1
ATOM 794 C C . GLN A 1 109 ? -23.477 1.175 6.243 1.00 94.31 109 GLN A C 1
ATOM 796 O O . GLN A 1 109 ? -24.434 0.442 5.998 1.00 94.31 109 GLN A O 1
ATOM 801 N N . GLU A 1 110 ? -22.565 1.473 5.311 1.00 94.81 110 GLU A N 1
ATOM 802 C CA . GLU A 1 110 ? -22.553 0.860 3.978 1.00 94.81 110 GLU A CA 1
ATOM 803 C C . GLU A 1 110 ? -22.200 -0.641 4.003 1.00 94.81 110 GLU A C 1
ATOM 805 O O . GLU A 1 110 ? -21.653 -1.177 4.972 1.00 94.81 110 GLU A O 1
ATOM 810 N N . ASP A 1 111 ? -22.484 -1.331 2.891 1.00 95.12 111 ASP A N 1
ATOM 811 C CA . ASP A 1 111 ? -22.100 -2.730 2.714 1.00 95.12 111 ASP A CA 1
ATOM 812 C C . ASP A 1 111 ? -20.567 -2.910 2.861 1.00 95.12 111 ASP A C 1
ATOM 814 O O . ASP A 1 111 ? -19.793 -2.317 2.095 1.00 95.12 111 ASP A O 1
ATOM 818 N N . PRO A 1 112 ? -20.093 -3.761 3.796 1.00 95.31 112 PRO A N 1
ATOM 819 C CA . PRO A 1 112 ? -18.665 -3.912 4.059 1.00 95.31 112 PRO A CA 1
ATOM 820 C C . PRO A 1 112 ? -17.856 -4.401 2.855 1.00 95.31 112 PRO A C 1
ATOM 822 O O . PRO A 1 112 ? -16.669 -4.081 2.762 1.00 95.31 112 PRO A O 1
ATOM 825 N N . TRP A 1 113 ? -18.459 -5.171 1.938 1.00 95.50 113 TRP A N 1
ATOM 826 C CA . TRP A 1 113 ? -17.784 -5.622 0.721 1.00 95.50 113 TRP A CA 1
ATOM 827 C C . TRP A 1 113 ? -17.663 -4.471 -0.283 1.00 95.50 113 TRP A C 1
ATOM 829 O O . TRP A 1 113 ? -16.591 -4.275 -0.860 1.00 95.50 113 TRP A O 1
ATOM 839 N N . ARG A 1 114 ? -18.723 -3.683 -0.493 1.00 96.19 114 ARG A N 1
ATOM 840 C CA . ARG A 1 114 ? -18.718 -2.506 -1.374 1.00 96.19 114 ARG A CA 1
ATOM 841 C C . ARG A 1 114 ? -17.608 -1.535 -0.982 1.00 96.19 114 ARG A C 1
ATOM 843 O O . ARG A 1 114 ? -16.790 -1.181 -1.833 1.00 96.19 114 ARG A O 1
ATOM 850 N N . VAL A 1 115 ? -17.507 -1.201 0.305 1.00 96.62 115 VAL A N 1
ATOM 851 C CA . VAL A 1 115 ? -16.431 -0.335 0.810 1.00 96.62 115 VAL A CA 1
ATOM 852 C C . VAL A 1 115 ? -15.062 -1.013 0.672 1.00 96.62 115 VAL A C 1
ATOM 854 O O . VAL A 1 115 ? -14.109 -0.374 0.230 1.00 96.62 115 VAL A O 1
ATOM 857 N N . ALA A 1 116 ? -14.940 -2.320 0.940 1.00 96.25 116 ALA A N 1
ATOM 858 C CA . ALA A 1 116 ? -13.684 -3.051 0.733 1.00 96.25 116 ALA A CA 1
ATOM 859 C C . ALA A 1 116 ? -13.214 -3.053 -0.738 1.00 96.25 116 ALA A C 1
ATOM 861 O O . ALA A 1 116 ? -12.018 -2.901 -0.995 1.00 96.25 116 ALA A O 1
ATOM 862 N N . LYS A 1 117 ? -14.135 -3.167 -1.709 1.00 96.31 117 LYS A N 1
ATOM 863 C CA . LYS A 1 117 ? -13.848 -3.007 -3.147 1.00 96.31 117 LYS A CA 1
ATOM 864 C C . LYS A 1 117 ? -13.349 -1.595 -3.456 1.00 96.31 117 LYS A C 1
ATOM 866 O O . LYS A 1 117 ? -12.318 -1.468 -4.106 1.00 96.31 117 LYS A O 1
ATOM 871 N N . MET A 1 118 ? -14.028 -0.560 -2.959 1.00 95.38 118 MET A N 1
ATOM 872 C CA . MET A 1 118 ? -13.636 0.841 -3.162 1.00 95.38 118 MET A CA 1
ATOM 873 C C . MET A 1 118 ? -12.231 1.133 -2.607 1.00 95.38 118 MET A C 1
ATOM 875 O O . MET A 1 118 ? -11.371 1.639 -3.328 1.00 95.38 118 MET A O 1
ATOM 879 N N . VAL A 1 119 ? -11.958 0.727 -1.360 1.00 95.69 119 VAL A N 1
ATOM 880 C CA . VAL A 1 119 ? -10.630 0.859 -0.734 1.00 95.69 119 VAL A CA 1
ATOM 881 C C . VAL A 1 119 ? -9.574 0.077 -1.521 1.00 95.69 119 VAL A C 1
ATOM 883 O O . VAL A 1 119 ? -8.473 0.580 -1.738 1.00 95.69 119 VAL A O 1
ATOM 886 N N . LYS A 1 120 ? -9.890 -1.135 -2.000 1.00 94.56 120 LYS A N 1
ATOM 887 C CA . LYS A 1 120 ? -8.979 -1.921 -2.843 1.00 94.56 120 LYS A CA 1
ATOM 888 C C . LYS A 1 120 ? -8.655 -1.213 -4.163 1.00 94.56 120 LYS A C 1
ATOM 890 O O . LYS A 1 120 ? -7.474 -1.131 -4.495 1.00 94.56 120 LYS A O 1
ATOM 895 N N . SER A 1 121 ? -9.652 -0.702 -4.888 1.00 93.75 121 SER A N 1
ATOM 896 C CA . SER A 1 121 ? -9.435 0.033 -6.141 1.00 93.75 121 SER A CA 1
ATOM 897 C C . SER A 1 121 ? -8.518 1.235 -5.920 1.00 93.75 121 SER A C 1
ATOM 899 O O . SER A 1 121 ? -7.520 1.371 -6.621 1.00 93.75 121 SER A O 1
ATOM 901 N N . TYR A 1 122 ? -8.767 2.018 -4.868 1.00 93.81 122 TYR A N 1
ATOM 902 C CA . TYR A 1 122 ? -7.935 3.164 -4.498 1.00 93.81 122 TYR A CA 1
ATOM 903 C C . TYR A 1 122 ? -6.477 2.780 -4.176 1.00 93.81 122 TYR A C 1
ATOM 905 O O . TYR A 1 122 ? -5.534 3.419 -4.648 1.00 93.81 122 TYR A O 1
ATOM 913 N N . LEU A 1 123 ? -6.262 1.690 -3.423 1.00 92.81 123 LEU A N 1
ATOM 914 C CA . LEU A 1 123 ? -4.916 1.158 -3.161 1.00 92.81 123 LEU A CA 1
ATOM 915 C C . LEU A 1 123 ? -4.190 0.750 -4.455 1.00 92.81 123 LEU A C 1
ATOM 917 O O . LEU A 1 123 ? -2.971 0.898 -4.543 1.00 92.81 123 LEU A O 1
ATOM 921 N N . GLN A 1 124 ? -4.913 0.229 -5.451 1.00 89.62 124 GLN A N 1
ATOM 922 C CA . GLN A 1 124 ? -4.343 -0.150 -6.746 1.00 89.62 124 GLN A CA 1
ATOM 923 C C . GLN A 1 124 ? -4.039 1.080 -7.618 1.00 89.62 124 GLN A C 1
ATOM 925 O O . GLN A 1 124 ? -2.926 1.177 -8.131 1.00 89.62 124 GLN A O 1
ATOM 930 N N . GLN A 1 125 ? -4.975 2.028 -7.718 1.00 87.31 125 GLN A N 1
ATOM 931 C CA . GLN A 1 125 ? -4.865 3.294 -8.459 1.00 87.31 125 GLN A CA 1
ATOM 932 C C . GLN A 1 125 ? -3.633 4.100 -8.027 1.00 87.31 125 GLN A C 1
ATOM 934 O O . GLN A 1 125 ? -2.771 4.421 -8.843 1.00 87.31 125 GLN A O 1
ATOM 939 N N . HIS A 1 126 ? -3.471 4.325 -6.721 1.00 86.88 126 HIS A N 1
ATOM 940 C CA . HIS A 1 126 ? -2.344 5.089 -6.175 1.00 86.88 126 HIS A CA 1
ATOM 941 C C . HIS A 1 126 ? -1.107 4.229 -5.851 1.00 86.88 126 HIS A C 1
ATOM 943 O O . HIS A 1 126 ? -0.170 4.704 -5.211 1.00 86.88 126 HIS A O 1
ATOM 949 N N . ASN A 1 127 ? -1.079 2.959 -6.280 1.00 87.19 127 ASN A N 1
ATOM 950 C CA . ASN A 1 127 ? 0.011 1.999 -6.039 1.00 87.19 127 ASN A CA 1
ATOM 951 C C . ASN A 1 127 ? 0.425 1.840 -4.554 1.00 87.19 127 ASN A C 1
ATOM 953 O O . ASN A 1 127 ? 1.556 1.443 -4.244 1.00 87.19 127 ASN A O 1
ATOM 957 N N . ILE A 1 128 ? -0.498 2.102 -3.624 1.00 89.88 128 ILE A N 1
ATOM 958 C CA . ILE A 1 128 ? -0.236 2.116 -2.183 1.00 89.88 128 ILE A CA 1
ATOM 959 C C . ILE A 1 128 ? -0.018 0.675 -1.681 1.00 89.88 128 ILE A C 1
ATOM 961 O O . ILE A 1 128 ? -0.887 -0.192 -1.841 1.00 89.88 128 ILE A O 1
ATOM 965 N N . PRO A 1 129 ? 1.129 0.355 -1.053 1.00 91.25 129 PRO A N 1
ATOM 966 C CA . PRO A 1 129 ? 1.365 -0.977 -0.516 1.00 91.25 129 PRO A CA 1
ATOM 967 C C . PRO A 1 129 ? 0.413 -1.287 0.645 1.00 91.25 129 PRO A C 1
ATOM 969 O O . PRO A 1 129 ? 0.383 -0.562 1.629 1.00 91.25 129 PRO A O 1
ATOM 972 N N . GLN A 1 130 ? -0.258 -2.444 0.621 1.00 92.19 130 GLN A N 1
ATOM 973 C CA . GLN A 1 130 ? -1.080 -2.920 1.751 1.00 92.19 130 GLN A CA 1
ATOM 974 C C . GLN A 1 130 ? -0.323 -2.942 3.095 1.00 92.19 130 GLN A C 1
ATOM 976 O O . GLN A 1 130 ? -0.931 -2.788 4.150 1.00 92.19 130 GLN A O 1
ATOM 981 N N . ARG A 1 131 ? 1.009 -3.096 3.064 1.00 92.31 131 ARG A N 1
ATOM 982 C CA . ARG A 1 131 ? 1.864 -2.969 4.248 1.00 92.31 131 ARG A CA 1
ATOM 983 C C . ARG A 1 131 ? 1.730 -1.603 4.931 1.00 92.31 131 ARG A C 1
ATOM 985 O O . ARG A 1 131 ? 1.742 -1.563 6.146 1.00 92.31 131 ARG A O 1
ATOM 992 N N . GLU A 1 132 ? 1.600 -0.512 4.185 1.00 92.81 132 GLU A N 1
ATOM 993 C CA . GLU A 1 132 ? 1.441 0.833 4.753 1.00 92.81 132 GLU A CA 1
ATOM 994 C C . GLU A 1 132 ? 0.146 0.935 5.569 1.00 92.81 132 GLU A C 1
ATOM 996 O O . GLU A 1 132 ? 0.150 1.428 6.696 1.00 92.81 132 GLU A O 1
ATOM 1001 N N . VAL A 1 133 ? -0.940 0.357 5.043 1.00 93.88 133 VAL A N 1
ATOM 1002 C CA . VAL A 1 133 ? -2.219 0.235 5.754 1.00 93.88 133 VAL A CA 1
ATOM 1003 C C . VAL A 1 133 ? -2.020 -0.530 7.060 1.00 93.88 133 VAL A C 1
ATOM 1005 O O . VAL A 1 133 ? -2.437 -0.058 8.110 1.00 93.88 133 VAL A O 1
ATOM 1008 N N . VAL A 1 134 ? -1.348 -1.685 7.019 1.00 94.38 134 VAL A N 1
ATOM 1009 C CA . VAL A 1 134 ? -1.052 -2.528 8.195 1.00 94.38 134 VAL A CA 1
ATOM 1010 C C . VAL A 1 134 ? -0.197 -1.791 9.227 1.00 94.38 134 VAL A C 1
ATOM 1012 O O . VAL A 1 134 ? -0.589 -1.713 10.389 1.00 94.38 134 VAL A O 1
ATOM 1015 N N . ASP A 1 135 ? 0.929 -1.218 8.797 1.00 91.94 135 ASP A N 1
ATOM 1016 C CA . ASP A 1 135 ? 1.908 -0.539 9.652 1.00 91.94 135 ASP A CA 1
ATOM 1017 C C . ASP A 1 135 ? 1.285 0.704 10.338 1.00 91.94 135 ASP A C 1
ATOM 1019 O O . ASP A 1 135 ? 1.693 1.049 11.445 1.00 91.94 135 ASP A O 1
ATOM 1023 N N . THR A 1 136 ? 0.266 1.340 9.734 1.00 91.19 136 THR A N 1
ATOM 1024 C CA . THR A 1 136 ? -0.453 2.485 10.337 1.00 91.19 136 THR A CA 1
ATOM 1025 C C . THR A 1 136 ? -1.670 2.065 11.181 1.00 91.19 136 THR A C 1
ATOM 1027 O O . THR A 1 136 ? -1.880 2.582 12.275 1.00 91.19 136 THR A O 1
ATOM 1030 N N . THR A 1 137 ? -2.508 1.148 10.680 1.00 92.94 137 THR A N 1
ATOM 1031 C CA . THR A 1 137 ? -3.789 0.766 11.322 1.00 92.94 137 THR A CA 1
ATOM 1032 C C . THR A 1 137 ? -3.639 -0.262 12.442 1.00 92.94 137 THR A C 1
ATOM 1034 O O . THR A 1 137 ? -4.562 -0.425 13.239 1.00 92.94 137 THR A O 1
ATOM 1037 N N . GLY A 1 138 ? -2.527 -1.003 12.477 1.00 92.62 138 GLY A N 1
ATOM 1038 C CA . GLY A 1 138 ? -2.349 -2.167 13.350 1.00 92.62 138 GLY A CA 1
ATOM 1039 C C . GLY A 1 138 ? -3.187 -3.391 12.948 1.00 92.62 138 GLY A C 1
ATOM 1040 O O . GLY A 1 138 ? -3.277 -4.355 13.707 1.00 92.62 138 GLY A O 1
ATOM 1041 N N . LEU A 1 139 ? -3.821 -3.389 11.769 1.00 94.44 139 LEU A N 1
ATOM 1042 C CA . LEU A 1 139 ? -4.622 -4.520 11.296 1.00 94.44 139 LEU A CA 1
ATOM 1043 C C . LEU A 1 139 ? -3.746 -5.704 10.871 1.00 94.44 139 LEU A C 1
ATOM 1045 O O . LEU A 1 139 ? -2.737 -5.545 10.191 1.00 94.44 139 LEU A O 1
ATOM 1049 N N . ASN A 1 140 ? -4.182 -6.926 11.189 1.00 94.88 140 ASN A N 1
ATOM 1050 C CA . ASN A 1 140 ? -3.510 -8.145 10.736 1.00 94.88 140 ASN A CA 1
ATOM 1051 C C . ASN A 1 140 ? -3.478 -8.209 9.194 1.00 94.88 140 ASN A C 1
ATOM 1053 O O . ASN A 1 140 ? -4.525 -8.170 8.545 1.00 94.88 140 ASN A O 1
ATOM 1057 N N . GLN A 1 141 ? -2.281 -8.362 8.616 1.00 95.50 141 GLN A N 1
ATOM 1058 C CA . GLN A 1 141 ? -2.065 -8.343 7.165 1.00 95.50 141 GLN A CA 1
ATOM 1059 C C . GLN A 1 141 ? -2.877 -9.406 6.412 1.00 95.50 141 GLN A C 1
ATOM 1061 O O . GLN A 1 141 ? -3.467 -9.098 5.374 1.00 95.50 141 GLN A O 1
ATOM 1066 N N . SER A 1 142 ? -2.949 -10.636 6.931 1.00 96.00 142 SER A N 1
ATOM 1067 C CA . SER A 1 142 ? -3.718 -11.715 6.302 1.00 96.00 142 SER A CA 1
ATOM 1068 C C . SER A 1 142 ? -5.215 -11.409 6.349 1.00 96.00 142 SER A C 1
ATOM 1070 O O . SER A 1 142 ? -5.889 -11.494 5.322 1.00 96.00 142 SER A O 1
ATOM 1072 N N . HIS A 1 143 ? -5.734 -10.961 7.500 1.00 95.75 143 HIS A N 1
ATOM 1073 C CA . HIS A 1 143 ? -7.156 -10.616 7.644 1.00 95.75 143 HIS A CA 1
ATOM 1074 C C . HIS A 1 143 ? -7.550 -9.424 6.761 1.00 95.75 143 HIS A C 1
ATOM 1076 O O . HIS A 1 143 ? -8.575 -9.486 6.087 1.00 95.75 143 HIS A O 1
ATOM 1082 N N . LEU A 1 144 ? -6.709 -8.387 6.678 1.00 97.00 144 LEU A N 1
ATOM 1083 C CA . LEU A 1 144 ? -6.911 -7.254 5.770 1.00 97.00 144 LEU A CA 1
ATOM 1084 C C . LEU A 1 144 ? -6.891 -7.691 4.298 1.00 97.00 144 LEU A C 1
ATOM 1086 O O . LEU A 1 144 ? -7.754 -7.286 3.521 1.00 97.00 144 LEU A O 1
ATOM 1090 N N . SER A 1 145 ? -5.945 -8.548 3.905 1.00 96.12 145 SER A N 1
ATOM 1091 C CA . SER A 1 145 ? -5.875 -9.067 2.536 1.00 96.12 145 SER A CA 1
ATOM 1092 C C . SER A 1 145 ? -7.099 -9.899 2.162 1.00 96.12 145 SER A C 1
ATOM 1094 O O . SER A 1 145 ? -7.636 -9.751 1.063 1.00 96.12 145 SER A O 1
ATOM 1096 N N . GLN A 1 146 ? -7.577 -10.732 3.084 1.00 97.06 146 GLN A N 1
ATOM 1097 C CA . GLN A 1 146 ? -8.793 -11.514 2.901 1.00 97.06 146 GLN A CA 1
ATOM 1098 C C . GLN A 1 146 ? -10.045 -10.628 2.847 1.00 97.06 146 GLN A C 1
ATOM 1100 O O . GLN A 1 146 ? -10.886 -10.841 1.981 1.00 97.06 146 GLN A O 1
ATOM 1105 N N . HIS A 1 147 ? -10.147 -9.591 3.681 1.00 97.06 147 HIS A N 1
ATOM 1106 C CA . HIS A 1 147 ? -11.252 -8.631 3.631 1.00 97.06 147 HIS A CA 1
ATOM 1107 C C . HIS A 1 147 ? -11.288 -7.860 2.297 1.00 97.06 147 HIS A C 1
ATOM 1109 O O . HIS A 1 147 ? -12.327 -7.801 1.650 1.00 97.06 147 HIS A O 1
ATOM 1115 N N . LEU A 1 148 ? -10.146 -7.359 1.812 1.00 96.69 148 LEU A N 1
ATOM 1116 C CA . LEU A 1 148 ? -10.086 -6.587 0.562 1.00 96.69 148 LEU A CA 1
ATOM 1117 C C . LEU A 1 148 ? -10.236 -7.436 -0.717 1.00 96.69 148 LEU A C 1
ATOM 1119 O O . LEU A 1 148 ? -10.705 -6.930 -1.735 1.00 96.69 148 LEU A O 1
ATOM 1123 N N . ASN A 1 149 ? -9.823 -8.711 -0.710 1.00 95.69 149 ASN A N 1
ATOM 1124 C CA . ASN A 1 149 ? -9.843 -9.564 -1.912 1.00 95.69 149 ASN A CA 1
ATOM 1125 C C . ASN A 1 149 ? -10.964 -10.608 -1.940 1.00 95.69 149 ASN A C 1
ATOM 1127 O O . ASN A 1 149 ? -11.424 -10.958 -3.023 1.00 95.69 149 ASN A O 1
ATOM 1131 N N . LYS A 1 150 ? -11.368 -11.118 -0.774 1.00 95.25 150 LYS A N 1
ATOM 1132 C CA . LYS A 1 150 ? -12.377 -12.176 -0.599 1.00 95.25 150 LYS A CA 1
ATOM 1133 C C . LYS A 1 150 ? -13.572 -11.723 0.248 1.00 95.25 150 LYS A C 1
ATOM 1135 O O . LYS A 1 150 ? -14.392 -12.564 0.594 1.00 95.25 150 LYS A O 1
ATOM 1140 N N . GLY A 1 151 ? -13.629 -10.445 0.643 1.00 94.19 151 GLY A N 1
ATOM 1141 C CA . GLY A 1 151 ? -14.711 -9.888 1.457 1.00 94.19 151 GLY A CA 1
ATOM 1142 C C . GLY A 1 151 ? -14.949 -10.599 2.785 1.00 94.19 151 GLY A C 1
ATOM 1143 O O . GLY A 1 151 ? -16.051 -10.532 3.322 1.00 94.19 151 GLY A O 1
ATOM 1144 N N . THR A 1 152 ? -13.928 -11.274 3.326 1.00 95.44 152 THR A N 1
ATOM 1145 C CA . THR A 1 152 ? -14.003 -11.925 4.638 1.00 95.44 152 THR A CA 1
ATOM 1146 C C . THR A 1 152 ? -14.517 -10.924 5.678 1.00 95.44 152 THR A C 1
ATOM 1148 O O . THR A 1 152 ? -14.018 -9.790 5.716 1.00 95.44 152 THR A O 1
ATOM 1151 N N . PRO A 1 153 ? -15.495 -11.300 6.524 1.00 94.69 153 PRO A N 1
ATOM 1152 C CA . PRO A 1 153 ? -16.081 -10.382 7.490 1.00 94.69 153 PRO A CA 1
ATOM 1153 C C . PRO A 1 153 ? -15.028 -9.823 8.454 1.00 94.69 153 PRO A C 1
ATOM 1155 O O . PRO A 1 153 ? -14.078 -10.497 8.867 1.00 94.69 153 PRO A O 1
ATOM 1158 N N . MET A 1 154 ? -15.206 -8.554 8.816 1.00 94.81 154 MET A N 1
ATOM 1159 C CA . MET A 1 154 ? -14.310 -7.808 9.693 1.00 94.81 154 MET A CA 1
ATOM 1160 C C . MET A 1 154 ? -15.130 -7.055 10.750 1.00 94.81 154 MET A C 1
ATOM 1162 O O . MET A 1 154 ? -16.108 -6.378 10.412 1.00 94.81 154 MET A O 1
ATOM 1166 N N . LYS A 1 155 ? -14.729 -7.189 12.029 1.00 94.31 155 LYS A N 1
ATOM 1167 C CA . LYS A 1 155 ? -15.348 -6.509 13.185 1.00 94.31 155 LYS A CA 1
ATOM 1168 C C . LYS A 1 155 ? -15.399 -4.992 12.951 1.00 94.31 155 LYS A C 1
ATOM 1170 O O . LYS A 1 155 ? -14.428 -4.427 12.450 1.00 94.31 155 LYS A O 1
ATOM 1175 N N . THR A 1 156 ? -16.478 -4.334 13.372 1.00 94.31 156 THR A N 1
ATOM 1176 C CA . THR A 1 156 ? -16.733 -2.898 13.143 1.00 94.31 156 THR A CA 1
ATOM 1177 C C . THR A 1 156 ? -15.572 -1.999 13.586 1.00 94.31 156 THR A C 1
ATOM 1179 O O . THR A 1 156 ? -15.142 -1.162 12.804 1.00 94.31 156 THR A O 1
ATOM 1182 N N . GLN A 1 157 ? -14.964 -2.243 14.754 1.00 93.31 157 GLN A N 1
ATOM 1183 C CA . GLN A 1 157 ? -13.764 -1.528 15.234 1.00 93.31 157 GLN A CA 1
ATOM 1184 C C . GLN A 1 157 ? -12.571 -1.625 14.259 1.00 93.31 157 GLN A C 1
ATOM 1186 O O . GLN A 1 157 ? -11.893 -0.636 13.988 1.00 93.31 157 GLN A O 1
ATOM 1191 N N . LYS A 1 158 ? -12.339 -2.808 13.669 1.00 94.81 158 LYS A N 1
ATOM 1192 C CA . LYS A 1 158 ? -11.284 -3.019 12.663 1.00 94.81 158 LYS A CA 1
ATOM 1193 C C . LYS A 1 158 ? -11.619 -2.332 11.332 1.00 94.81 158 LYS A C 1
ATOM 1195 O O . LYS A 1 158 ? -10.722 -1.780 10.700 1.00 94.81 158 LYS A O 1
ATOM 1200 N N . ARG A 1 159 ? -12.900 -2.311 10.934 1.00 95.44 159 ARG A N 1
ATOM 1201 C CA . ARG A 1 159 ? -13.362 -1.544 9.760 1.00 95.44 159 ARG A CA 1
ATOM 1202 C C . ARG A 1 159 ? -13.197 -0.040 9.977 1.00 95.44 159 ARG A C 1
ATOM 1204 O O . ARG A 1 159 ? -12.690 0.630 9.090 1.00 95.44 159 ARG A O 1
ATOM 1211 N N . ALA A 1 160 ? -13.521 0.468 11.167 1.00 94.75 160 ALA A N 1
ATOM 1212 C CA . ALA A 1 160 ? -13.357 1.877 11.517 1.00 94.75 160 ALA A CA 1
ATOM 1213 C C . ALA A 1 160 ? -11.894 2.317 11.359 1.00 94.75 160 ALA A C 1
ATOM 1215 O O . ALA A 1 160 ? -11.624 3.301 10.682 1.00 94.75 160 ALA A O 1
ATOM 1216 N N . ALA A 1 161 ? -10.937 1.533 11.872 1.00 94.81 161 ALA A N 1
ATOM 1217 C CA . ALA A 1 161 ? -9.508 1.794 11.681 1.00 94.81 161 ALA A CA 1
ATOM 1218 C C . ALA A 1 161 ? -9.103 1.869 10.193 1.00 94.81 161 ALA A C 1
ATOM 1220 O O . ALA A 1 161 ? -8.376 2.781 9.795 1.00 94.81 161 ALA A O 1
ATOM 1221 N N . LEU A 1 162 ? -9.599 0.940 9.364 1.00 96.19 162 LEU A N 1
ATOM 1222 C CA . LEU A 1 162 ? -9.350 0.917 7.918 1.00 96.19 162 LEU A CA 1
ATOM 1223 C C . LEU A 1 162 ? -9.962 2.126 7.195 1.00 96.19 162 LEU A C 1
ATOM 1225 O O . LEU A 1 162 ? -9.315 2.719 6.334 1.00 96.19 162 LEU A O 1
ATOM 1229 N N . TYR A 1 163 ? -11.199 2.490 7.529 1.00 95.88 163 TYR A N 1
ATOM 1230 C CA . TYR A 1 163 ? -11.927 3.570 6.861 1.00 95.88 163 TYR A CA 1
ATOM 1231 C C . TYR A 1 163 ? -11.381 4.941 7.277 1.00 95.88 163 TYR A C 1
ATOM 1233 O O . TYR A 1 163 ? -11.190 5.800 6.420 1.00 95.88 163 TYR A O 1
ATOM 1241 N N . THR A 1 164 ? -11.005 5.122 8.547 1.00 94.12 164 THR A N 1
ATOM 1242 C CA . THR A 1 164 ? -10.276 6.315 9.004 1.00 94.12 164 THR A CA 1
ATOM 1243 C C . THR A 1 164 ? -8.946 6.471 8.272 1.00 94.12 164 THR A C 1
ATOM 1245 O O . THR A 1 164 ? -8.629 7.565 7.803 1.00 94.12 164 THR A O 1
ATOM 1248 N N . TRP A 1 165 ? -8.174 5.384 8.132 1.00 94.75 165 TRP A N 1
ATOM 1249 C CA . TRP A 1 165 ? -6.940 5.406 7.345 1.00 94.75 165 TRP A CA 1
ATOM 1250 C C . TRP A 1 165 ? -7.208 5.826 5.895 1.00 94.75 165 TRP A C 1
ATOM 1252 O O . TRP A 1 165 ? -6.519 6.701 5.381 1.00 94.75 165 TRP A O 1
ATOM 1262 N N . TYR A 1 166 ? -8.237 5.257 5.263 1.00 95.19 166 TYR A N 1
ATOM 1263 C CA . TYR A 1 166 ? -8.609 5.550 3.878 1.00 95.19 166 TYR A CA 1
ATOM 1264 C C . TYR A 1 166 ? -8.959 7.031 3.664 1.00 95.19 166 TYR A C 1
ATOM 1266 O O . TYR A 1 166 ? -8.331 7.686 2.833 1.00 95.19 166 TYR A O 1
ATOM 1274 N N . VAL A 1 167 ? -9.872 7.590 4.467 1.00 92.69 167 VAL A N 1
ATOM 1275 C CA . VAL A 1 167 ? -10.293 9.001 4.359 1.00 92.69 167 VAL A CA 1
ATOM 1276 C C . VAL A 1 167 ? -9.124 9.960 4.625 1.00 92.69 167 VAL A C 1
ATOM 1278 O O . VAL A 1 167 ? -8.984 10.986 3.955 1.00 92.69 167 VAL A O 1
ATOM 1281 N N . ARG A 1 168 ? -8.233 9.626 5.568 1.00 89.62 168 ARG A N 1
ATOM 1282 C CA . ARG A 1 168 ? -7.018 10.415 5.821 1.00 89.62 168 ARG A CA 1
ATOM 1283 C C . ARG A 1 168 ? -6.024 10.321 4.659 1.00 89.62 168 ARG A C 1
ATOM 1285 O O . ARG A 1 168 ? -5.465 11.343 4.262 1.00 89.62 168 ARG A O 1
ATOM 1292 N N . LYS A 1 169 ? -5.857 9.135 4.064 1.00 91.00 169 LYS A N 1
ATOM 1293 C CA . LYS A 1 169 ? -4.976 8.911 2.910 1.00 91.00 169 LYS A CA 1
ATOM 1294 C C . LYS A 1 169 ? -5.467 9.620 1.646 1.00 91.00 169 LYS A C 1
ATOM 1296 O O . LYS A 1 169 ? -4.639 10.089 0.872 1.00 91.00 169 LYS A O 1
ATOM 1301 N N . GLN A 1 170 ? -6.781 9.751 1.452 1.00 89.12 170 GLN A N 1
ATOM 1302 C CA . GLN A 1 170 ? -7.351 10.560 0.367 1.00 89.12 170 GLN A CA 1
ATOM 1303 C C . GLN A 1 170 ? -6.904 12.024 0.440 1.00 89.12 170 GLN A C 1
ATOM 1305 O O . GLN A 1 170 ? -6.507 12.587 -0.577 1.00 89.12 170 GLN A O 1
ATOM 1310 N N . ARG A 1 171 ? -6.880 12.625 1.639 1.00 85.44 171 ARG A N 1
ATOM 1311 C CA . ARG A 1 171 ? -6.391 14.004 1.817 1.00 85.44 171 ARG A CA 1
ATOM 1312 C C . ARG A 1 171 ? -4.886 14.132 1.573 1.00 85.44 171 ARG A C 1
ATOM 1314 O O . ARG A 1 171 ? -4.476 15.044 0.866 1.00 85.44 171 ARG A O 1
ATOM 1321 N N . GLU A 1 172 ? -4.078 13.208 2.097 1.00 85.56 172 GLU A N 1
ATOM 1322 C CA . GLU A 1 172 ? -2.619 13.197 1.875 1.00 85.56 172 GLU A CA 1
ATOM 1323 C C . GLU A 1 172 ? -2.274 13.108 0.378 1.00 85.56 172 GLU A C 1
ATOM 1325 O O . GLU A 1 172 ? -1.434 13.850 -0.125 1.00 85.56 172 GLU A O 1
ATOM 1330 N N . VAL A 1 173 ? -2.953 12.222 -0.354 1.00 82.50 173 VAL A N 1
ATOM 1331 C CA . VAL A 1 173 ? -2.748 12.042 -1.796 1.00 82.50 173 VAL A CA 1
ATOM 1332 C C . VAL A 1 173 ? -3.233 13.263 -2.585 1.00 82.50 173 VAL A C 1
ATOM 1334 O O . VAL A 1 173 ? -2.517 13.725 -3.470 1.00 82.50 173 VAL A O 1
ATOM 1337 N N . ALA A 1 174 ? -4.385 13.848 -2.239 1.00 81.06 174 ALA A N 1
ATOM 1338 C CA . ALA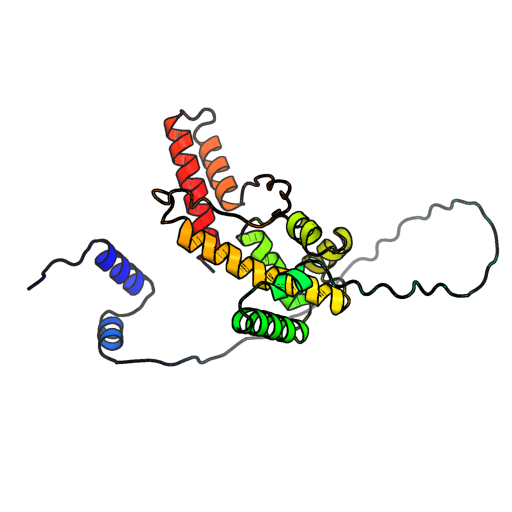 A 1 174 ? -4.857 15.087 -2.863 1.00 81.06 174 ALA A CA 1
ATOM 1339 C C . ALA A 1 174 ? -3.857 16.249 -2.679 1.00 81.06 174 ALA A C 1
ATOM 1341 O O . ALA A 1 174 ? -3.563 16.963 -3.637 1.00 81.06 174 ALA A O 1
ATOM 1342 N N . GLN A 1 175 ? -3.266 16.385 -1.485 1.00 78.62 175 GLN A N 1
ATOM 1343 C CA . GLN A 1 175 ? -2.210 17.368 -1.209 1.00 78.62 175 GLN A CA 1
ATOM 1344 C C . GLN A 1 175 ? -0.933 17.108 -2.027 1.00 78.62 175 GLN A C 1
ATOM 1346 O O . GLN A 1 175 ? -0.286 18.051 -2.486 1.00 78.62 175 GLN A O 1
ATOM 1351 N N . GLN A 1 176 ? -0.568 15.843 -2.267 1.00 75.81 176 GLN A N 1
ATOM 1352 C CA . GLN A 1 176 ? 0.564 15.512 -3.142 1.00 75.81 176 GLN A CA 1
ATOM 1353 C C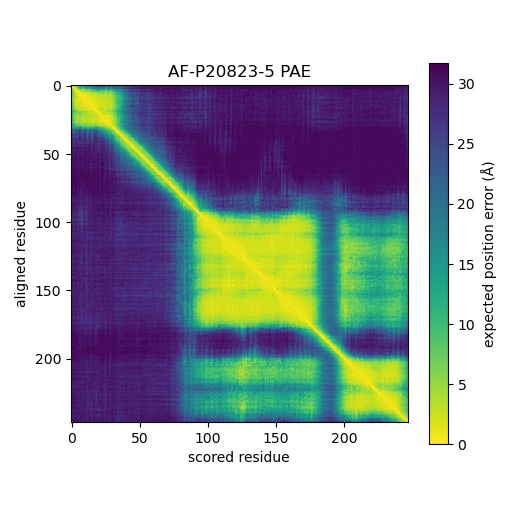 . GLN A 1 176 ? 0.328 15.987 -4.581 1.00 75.81 176 GLN A C 1
ATOM 1355 O O . GLN A 1 176 ? 1.253 16.529 -5.181 1.00 75.81 176 GLN A O 1
ATOM 1360 N N . PHE A 1 177 ? -0.892 15.879 -5.118 1.00 66.44 177 PHE A N 1
ATOM 1361 C CA . PHE A 1 177 ? -1.207 16.422 -6.446 1.00 66.44 177 PHE A CA 1
ATOM 1362 C C . PHE A 1 177 ? -1.134 17.956 -6.495 1.00 66.44 177 PHE A C 1
ATOM 1364 O O . PHE A 1 177 ? -0.600 18.499 -7.463 1.00 66.44 177 PHE A O 1
ATOM 1371 N N . THR A 1 178 ? -1.594 18.670 -5.459 1.00 67.19 178 THR A N 1
ATOM 1372 C CA . THR A 1 178 ? -1.513 20.143 -5.434 1.00 67.19 178 THR A CA 1
ATOM 1373 C C . THR A 1 178 ? -0.084 20.662 -5.260 1.00 67.19 178 THR A C 1
ATOM 1375 O O . THR A 1 178 ? 0.267 21.679 -5.855 1.00 67.19 178 THR A O 1
ATOM 1378 N N . HIS A 1 179 ? 0.764 19.967 -4.494 1.00 53.47 179 HIS A N 1
ATOM 1379 C CA . HIS A 1 179 ? 2.146 20.397 -4.249 1.00 53.47 179 HIS A CA 1
ATOM 1380 C C . HIS A 1 179 ? 3.163 19.876 -5.274 1.00 53.47 179 HIS A C 1
ATOM 1382 O O . HIS A 1 179 ? 4.182 20.533 -5.488 1.00 53.47 179 HIS A O 1
ATOM 1388 N N . ALA A 1 180 ? 2.898 18.767 -5.976 1.00 50.12 180 ALA A N 1
ATOM 1389 C CA . ALA A 1 180 ? 3.785 18.273 -7.036 1.00 50.12 180 ALA A CA 1
ATOM 1390 C C . ALA A 1 180 ? 3.971 19.290 -8.182 1.00 50.12 180 ALA A C 1
ATOM 1392 O O . ALA A 1 180 ? 5.046 19.352 -8.774 1.00 50.12 180 ALA A O 1
ATOM 1393 N N . GLY A 1 181 ? 2.969 20.138 -8.446 1.00 42.28 181 GLY A N 1
ATOM 1394 C CA . GLY A 1 181 ? 3.072 21.250 -9.400 1.00 42.28 181 GLY A CA 1
ATOM 1395 C C . GLY A 1 181 ? 3.901 22.453 -8.919 1.00 42.28 181 GLY A C 1
ATOM 1396 O O . GLY A 1 181 ? 4.178 23.346 -9.713 1.00 42.28 181 GLY A O 1
ATOM 1397 N N . GLN A 1 182 ? 4.304 22.496 -7.643 1.00 42.66 182 GLN A N 1
ATOM 13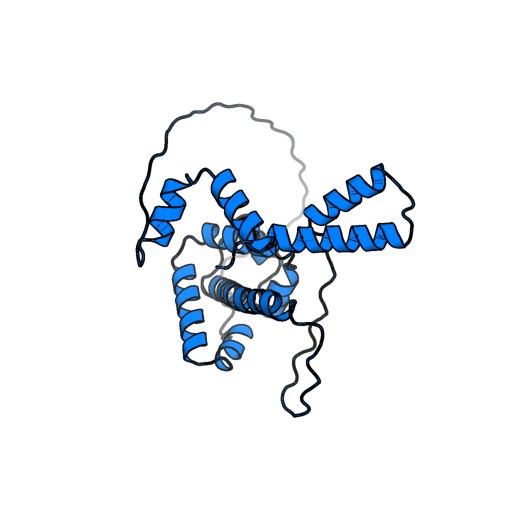98 C CA . GLN A 1 182 ? 5.037 23.613 -7.022 1.00 42.66 182 GLN A CA 1
ATOM 1399 C C . GLN A 1 182 ? 6.475 23.249 -6.602 1.00 42.66 182 GLN A C 1
ATOM 1401 O O . GLN A 1 182 ? 7.145 24.047 -5.947 1.00 42.66 182 GLN A O 1
ATOM 1406 N N . GLY A 1 183 ? 6.970 22.066 -6.986 1.00 32.97 183 GLY A N 1
ATOM 1407 C CA . GLY A 1 183 ? 8.247 21.477 -6.549 1.00 32.97 183 GLY A CA 1
ATOM 1408 C C . GLY A 1 183 ? 9.536 22.147 -7.055 1.00 32.97 183 GLY A C 1
ATOM 1409 O O . GLY A 1 183 ? 10.469 21.441 -7.427 1.00 32.97 183 GLY A O 1
ATOM 1410 N N . GLY A 1 184 ? 9.594 23.481 -7.092 1.00 33.16 184 GLY A N 1
ATOM 1411 C CA . GLY A 1 184 ? 10.773 24.256 -7.495 1.00 33.16 184 GLY A CA 1
ATOM 1412 C C . GLY A 1 184 ? 11.322 25.222 -6.438 1.00 33.16 184 GLY A C 1
ATOM 1413 O O . GLY A 1 184 ? 12.528 25.446 -6.425 1.00 33.16 184 GLY A O 1
ATOM 1414 N N . LEU A 1 185 ? 10.478 25.810 -5.576 1.00 34.59 185 LEU A N 1
ATOM 1415 C CA . LEU A 1 185 ? 10.866 26.918 -4.683 1.00 34.59 185 LEU A CA 1
ATOM 1416 C C . LEU A 1 185 ? 10.017 26.974 -3.394 1.00 34.59 185 LEU A C 1
ATOM 1418 O O . LEU A 1 185 ? 9.113 27.799 -3.289 1.00 34.59 185 LEU A O 1
ATOM 1422 N N . ILE A 1 186 ? 10.326 26.141 -2.396 1.00 40.47 186 ILE A N 1
ATOM 1423 C CA . ILE A 1 186 ? 9.973 26.423 -0.993 1.00 40.47 186 ILE A CA 1
ATOM 1424 C C . ILE A 1 186 ? 11.208 26.118 -0.141 1.00 40.47 186 ILE A C 1
ATOM 1426 O O . ILE A 1 186 ? 11.633 24.968 -0.038 1.00 40.47 186 ILE A O 1
ATOM 1430 N N . GLU A 1 187 ? 11.809 27.171 0.409 1.00 36.59 187 GLU A N 1
ATOM 1431 C CA . GLU A 1 187 ? 12.935 27.088 1.341 1.00 36.59 187 GLU A CA 1
ATOM 1432 C C . GLU A 1 187 ? 12.477 26.536 2.700 1.00 36.59 187 GLU A C 1
ATOM 1434 O O . GLU A 1 187 ? 11.344 26.769 3.119 1.00 36.59 187 GLU A O 1
ATOM 1439 N N . GLU A 1 188 ? 13.363 25.818 3.393 1.00 34.41 188 GLU A N 1
ATOM 1440 C CA . GLU A 1 188 ? 13.104 25.221 4.710 1.00 34.41 188 GLU A CA 1
ATOM 1441 C C . GLU A 1 188 ? 12.729 26.283 5.767 1.00 34.41 188 GLU A C 1
ATOM 1443 O O . GLU A 1 188 ? 13.588 27.086 6.152 1.00 34.41 188 GLU A O 1
ATOM 1448 N N . PRO A 1 189 ? 11.505 26.268 6.334 1.00 43.94 189 PRO A N 1
ATOM 1449 C CA . PRO A 1 189 ? 11.229 27.004 7.554 1.00 43.94 189 PRO A CA 1
ATOM 1450 C C . PRO A 1 189 ? 11.836 26.238 8.735 1.00 43.94 189 PRO A C 1
ATOM 1452 O O . PRO A 1 189 ? 11.367 25.178 9.142 1.00 43.94 189 PRO A O 1
ATOM 1455 N N . THR A 1 190 ? 12.907 26.795 9.293 1.00 36.47 190 THR A N 1
ATOM 1456 C CA . THR A 1 190 ? 13.492 26.341 10.561 1.00 36.47 190 THR A CA 1
ATOM 1457 C C . THR A 1 190 ? 12.498 26.559 11.706 1.00 36.47 190 THR A C 1
ATOM 1459 O O . THR A 1 190 ? 12.028 27.684 11.867 1.00 36.47 190 THR A O 1
ATOM 1462 N N . GLY A 1 191 ? 12.252 25.550 12.551 1.00 32.81 191 GLY A N 1
ATOM 1463 C CA . GLY A 1 191 ? 11.617 25.768 13.860 1.00 32.81 191 GLY A CA 1
ATOM 1464 C C . GLY A 1 191 ? 10.713 24.643 14.367 1.00 32.81 191 GLY A C 1
ATOM 1465 O O . GLY A 1 191 ? 9.537 24.623 14.039 1.00 32.81 191 GLY A O 1
ATOM 1466 N N . ASP A 1 192 ? 11.287 23.808 15.236 1.00 32.25 192 ASP A N 1
ATOM 1467 C CA . ASP A 1 192 ? 10.653 23.048 16.327 1.00 32.25 192 ASP A CA 1
ATOM 1468 C C . ASP A 1 192 ? 9.504 22.035 16.098 1.00 32.25 192 ASP A C 1
ATOM 1470 O O . ASP A 1 192 ? 8.673 22.102 15.204 1.00 32.25 192 ASP A O 1
ATOM 1474 N N . GLU A 1 193 ? 9.493 21.071 17.026 1.00 29.34 193 GLU A N 1
ATOM 1475 C CA . GLU A 1 193 ? 8.385 20.186 17.409 1.00 29.34 193 GLU A CA 1
ATOM 1476 C C . GLU A 1 193 ? 7.791 19.207 16.368 1.00 29.34 193 GLU A C 1
ATOM 1478 O O . GLU A 1 193 ? 6.763 19.438 15.740 1.00 29.34 193 GLU A O 1
ATOM 1483 N N . LEU A 1 194 ? 8.383 18.004 16.297 1.00 43.00 194 LEU A N 1
ATOM 1484 C CA . LEU A 1 194 ? 7.757 16.720 16.696 1.00 43.00 194 LEU A CA 1
ATOM 1485 C C . LEU A 1 194 ? 8.553 15.530 16.115 1.00 43.00 194 LEU A C 1
ATOM 1487 O O . LEU A 1 194 ? 8.960 15.559 14.950 1.00 43.00 194 LEU A O 1
ATOM 1491 N N . PRO A 1 195 ? 8.758 14.429 16.868 1.00 36.34 195 PRO A N 1
ATOM 1492 C CA . PRO A 1 195 ? 9.436 13.242 16.358 1.00 36.34 195 PRO A CA 1
ATOM 1493 C C . PRO A 1 195 ? 8.492 12.442 15.451 1.00 36.34 195 PRO A C 1
ATOM 1495 O O . PRO A 1 195 ? 7.953 11.402 15.842 1.00 36.34 195 PRO A O 1
ATOM 1498 N N . THR A 1 196 ? 8.308 12.909 14.214 1.00 40.69 196 THR A N 1
ATOM 1499 C CA . THR A 1 196 ? 7.647 12.130 13.164 1.00 40.69 196 THR A CA 1
ATOM 1500 C C . THR A 1 196 ? 8.386 10.801 13.013 1.00 40.69 196 THR A C 1
ATOM 1502 O O . THR A 1 196 ? 9.545 10.735 12.591 1.00 40.69 196 THR A O 1
ATOM 1505 N N . LYS A 1 197 ? 7.736 9.712 13.448 1.00 47.06 197 LYS A N 1
ATOM 1506 C CA . LYS A 1 197 ? 8.308 8.362 13.418 1.00 47.06 197 LYS A CA 1
ATOM 1507 C C . LYS A 1 197 ? 8.715 8.070 11.979 1.00 47.06 197 LYS A C 1
ATOM 1509 O O . LYS A 1 197 ? 7.846 7.911 11.128 1.00 47.06 197 LYS A O 1
ATOM 1514 N N . LYS A 1 198 ? 10.027 8.023 11.712 1.00 42.81 198 LYS A N 1
ATOM 1515 C CA . LYS A 1 198 ? 10.603 7.819 10.374 1.00 42.81 198 LYS A CA 1
ATOM 1516 C C . LYS A 1 198 ? 10.158 6.470 9.812 1.00 42.81 198 LYS A C 1
ATOM 1518 O O . LYS A 1 198 ? 10.821 5.448 9.993 1.00 42.81 198 LYS A O 1
ATOM 1523 N N . GLY A 1 199 ? 9.005 6.490 9.146 1.00 55.41 199 GLY A N 1
ATOM 1524 C CA . GLY A 1 199 ? 8.402 5.345 8.491 1.00 55.41 199 GLY A CA 1
ATOM 1525 C C . GLY A 1 199 ? 9.373 4.752 7.481 1.00 55.41 199 GLY A C 1
ATOM 1526 O O . GLY A 1 199 ? 10.147 5.455 6.826 1.00 55.41 199 GLY A O 1
ATOM 1527 N N . ARG A 1 200 ? 9.361 3.426 7.361 1.00 59.00 200 ARG A N 1
ATOM 1528 C CA . ARG A 1 200 ? 10.260 2.714 6.455 1.00 59.00 200 ARG A CA 1
ATOM 1529 C C . ARG A 1 200 ? 9.861 3.036 5.011 1.00 59.00 200 ARG A C 1
ATOM 1531 O O . ARG A 1 200 ? 8.935 2.413 4.503 1.00 59.00 200 ARG A O 1
ATOM 1538 N N . ARG A 1 201 ? 10.565 3.989 4.376 1.00 72.88 201 ARG A N 1
ATOM 1539 C CA . ARG A 1 201 ? 10.265 4.525 3.031 1.00 72.88 201 ARG A CA 1
ATOM 1540 C C . ARG A 1 201 ? 9.765 3.439 2.078 1.00 72.88 201 ARG A C 1
ATOM 1542 O O . ARG A 1 201 ? 10.434 2.415 1.902 1.00 72.88 201 ARG A O 1
ATOM 1549 N N . ASN A 1 202 ? 8.620 3.697 1.449 1.00 76.75 202 ASN A N 1
ATOM 1550 C CA . ASN A 1 202 ? 7.947 2.743 0.577 1.00 76.75 202 ASN A CA 1
ATOM 1551 C C . ASN A 1 202 ? 8.894 2.183 -0.492 1.00 76.75 202 ASN A C 1
ATOM 1553 O O . ASN A 1 202 ? 9.645 2.909 -1.149 1.00 76.75 202 ASN A O 1
ATOM 1557 N N . ARG A 1 203 ? 8.842 0.860 -0.684 1.00 80.75 203 ARG A N 1
ATOM 1558 C CA . ARG A 1 203 ? 9.487 0.214 -1.829 1.00 80.75 203 ARG A CA 1
ATOM 1559 C C . ARG A 1 203 ? 8.681 0.572 -3.075 1.00 80.75 203 ARG A C 1
ATOM 1561 O O . ARG A 1 203 ? 7.513 0.200 -3.162 1.00 80.75 203 ARG A O 1
ATOM 1568 N N . PHE A 1 204 ? 9.332 1.243 -4.021 1.00 83.38 204 PHE A N 1
ATOM 1569 C CA . PHE A 1 204 ? 8.774 1.557 -5.333 1.00 83.38 204 PHE A CA 1
ATOM 1570 C C . PHE A 1 204 ? 8.191 0.309 -6.017 1.00 83.38 204 PHE A C 1
ATOM 1572 O O . PHE A 1 204 ? 8.776 -0.779 -5.956 1.00 83.38 204 PHE A O 1
ATOM 1579 N N . LYS A 1 205 ? 7.042 0.486 -6.672 1.00 80.81 205 LYS A N 1
ATOM 1580 C CA . LYS A 1 205 ? 6.367 -0.517 -7.496 1.00 80.81 205 LYS A CA 1
ATOM 1581 C C . LYS A 1 205 ? 6.042 0.102 -8.848 1.00 80.81 205 LYS A C 1
ATOM 1583 O O . LYS A 1 205 ? 5.509 1.204 -8.897 1.00 80.81 205 LYS A O 1
ATOM 1588 N N . TRP A 1 206 ? 6.305 -0.635 -9.921 1.00 83.44 206 TRP A N 1
ATOM 1589 C CA . TRP A 1 206 ? 5.831 -0.265 -11.249 1.00 83.44 206 TRP A CA 1
ATOM 1590 C C . TRP A 1 206 ? 4.315 -0.463 -11.340 1.00 83.44 206 TRP A C 1
ATOM 1592 O O . TRP A 1 206 ? 3.844 -1.594 -11.193 1.00 83.44 206 TRP A O 1
ATOM 1602 N N . GLY A 1 207 ? 3.567 0.607 -11.613 1.00 83.25 207 GLY A N 1
ATOM 1603 C CA . GLY A 1 207 ? 2.145 0.515 -11.949 1.00 83.25 207 GLY A CA 1
ATOM 1604 C C . GLY A 1 207 ? 1.926 -0.190 -13.297 1.00 83.25 207 GLY A C 1
ATOM 1605 O O . GLY A 1 207 ? 2.832 -0.188 -14.134 1.00 83.25 207 GLY A O 1
ATOM 1606 N N . PRO A 1 208 ? 0.750 -0.799 -13.538 1.00 84.88 208 PRO A N 1
ATOM 1607 C CA . PRO A 1 208 ? 0.498 -1.594 -14.745 1.00 84.88 208 PRO A CA 1
ATOM 1608 C C . PRO A 1 208 ? 0.661 -0.786 -16.043 1.00 84.88 208 PRO A C 1
ATOM 1610 O O . PRO A 1 208 ? 1.253 -1.293 -16.993 1.00 84.88 208 PRO A O 1
ATOM 1613 N N . ALA A 1 209 ? 0.240 0.484 -16.063 1.00 83.62 209 ALA A N 1
ATOM 1614 C CA . ALA A 1 209 ? 0.429 1.373 -17.212 1.00 83.62 209 ALA A CA 1
ATOM 1615 C C . ALA A 1 209 ? 1.919 1.614 -17.524 1.00 83.62 209 ALA A C 1
ATOM 1617 O O . ALA A 1 209 ? 2.359 1.422 -18.656 1.00 83.62 209 ALA A O 1
ATOM 1618 N N . SER A 1 210 ? 2.729 1.940 -16.509 1.00 88.31 210 SER A N 1
ATOM 1619 C CA . SER A 1 210 ? 4.181 2.102 -16.665 1.00 88.31 210 SER A CA 1
ATOM 1620 C C . SER A 1 210 ? 4.859 0.802 -17.123 1.00 88.31 210 SER A C 1
ATOM 1622 O O . SER A 1 210 ? 5.749 0.841 -17.967 1.00 88.31 210 SER A O 1
ATOM 1624 N N . GLN A 1 211 ? 4.421 -0.365 -16.628 1.00 88.50 211 GLN A N 1
ATOM 1625 C CA . GLN A 1 211 ? 4.928 -1.657 -17.114 1.00 88.50 211 GLN A CA 1
ATOM 1626 C C . GLN A 1 211 ? 4.636 -1.854 -18.607 1.00 88.50 211 GLN A C 1
ATOM 1628 O O . GLN A 1 211 ? 5.523 -2.278 -19.341 1.00 88.50 211 GLN A O 1
ATOM 1633 N N . GLN A 1 212 ? 3.430 -1.518 -19.075 1.00 88.75 212 GLN A N 1
ATOM 1634 C CA . GLN A 1 212 ? 3.052 -1.669 -20.482 1.00 88.75 212 GLN A CA 1
ATOM 1635 C C . GLN A 1 212 ? 3.911 -0.799 -21.416 1.00 88.75 212 GLN A C 1
ATOM 1637 O O . GLN A 1 212 ? 4.337 -1.279 -22.467 1.00 88.75 212 GLN A O 1
ATOM 1642 N N . ILE A 1 213 ? 4.231 0.435 -21.010 1.00 88.75 213 ILE A N 1
ATOM 1643 C CA . ILE A 1 213 ? 5.160 1.326 -21.732 1.00 88.75 213 ILE A CA 1
ATOM 1644 C C . ILE A 1 213 ? 6.553 0.691 -21.809 1.00 88.75 213 ILE A C 1
ATOM 1646 O O . ILE A 1 213 ? 7.127 0.581 -22.892 1.00 88.75 213 ILE A O 1
ATOM 1650 N N . LEU A 1 214 ? 7.075 0.204 -20.677 1.00 90.75 214 LEU A N 1
ATOM 1651 C CA . LEU A 1 214 ? 8.389 -0.441 -20.613 1.00 90.75 214 LEU A CA 1
ATOM 1652 C C . LEU A 1 214 ? 8.468 -1.721 -21.460 1.00 90.75 214 LEU A C 1
ATOM 1654 O O . LEU A 1 214 ? 9.501 -1.960 -22.084 1.00 90.75 214 LEU A O 1
ATOM 1658 N N . PHE A 1 215 ? 7.398 -2.521 -21.528 1.00 90.88 215 PHE A N 1
ATOM 1659 C CA . PHE A 1 215 ? 7.337 -3.690 -22.412 1.00 90.88 215 PHE A CA 1
ATOM 1660 C C . PHE A 1 215 ? 7.417 -3.284 -23.889 1.00 90.88 215 PHE A C 1
ATOM 1662 O O . PHE A 1 215 ? 8.296 -3.774 -24.595 1.00 90.88 215 PHE A O 1
ATOM 1669 N N . GLN A 1 216 ? 6.585 -2.336 -24.338 1.00 89.69 216 GLN A N 1
ATOM 1670 C CA . GLN A 1 216 ? 6.630 -1.847 -25.724 1.00 89.69 216 GLN A CA 1
ATOM 1671 C C . GLN A 1 216 ? 7.991 -1.233 -26.085 1.00 89.69 216 GLN A C 1
ATOM 1673 O O . GLN A 1 216 ? 8.497 -1.419 -27.192 1.00 89.69 216 GLN A O 1
ATOM 1678 N N . ALA A 1 217 ? 8.600 -0.496 -25.155 1.00 89.12 217 ALA A N 1
ATOM 1679 C CA . ALA A 1 217 ? 9.920 0.091 -25.342 1.00 89.12 217 ALA A CA 1
ATOM 1680 C C . ALA A 1 217 ? 11.013 -0.978 -25.476 1.00 89.12 217 ALA A C 1
ATOM 1682 O O . ALA A 1 217 ? 11.859 -0.883 -26.363 1.00 89.12 217 ALA A O 1
ATOM 1683 N N . TYR A 1 218 ? 10.966 -2.026 -24.648 1.00 91.75 218 TYR A N 1
ATOM 1684 C CA . TYR A 1 218 ? 11.911 -3.140 -24.700 1.00 91.75 218 TYR A CA 1
ATOM 1685 C C . TYR A 1 218 ? 11.791 -3.967 -25.992 1.00 91.75 218 TYR A C 1
ATOM 1687 O O . TYR A 1 218 ? 12.807 -4.415 -26.529 1.00 91.75 218 TYR A O 1
ATOM 1695 N N . GLU A 1 219 ? 10.572 -4.148 -26.511 1.00 91.31 219 GLU A N 1
ATOM 1696 C CA . GLU A 1 219 ? 10.330 -4.805 -27.803 1.00 91.31 219 GLU A CA 1
ATOM 1697 C C . GLU A 1 219 ? 10.907 -4.005 -28.978 1.00 91.31 219 GLU A C 1
ATOM 1699 O O . GLU A 1 219 ? 11.504 -4.597 -29.878 1.00 91.31 219 GLU A O 1
ATOM 1704 N N . ARG A 1 220 ? 10.790 -2.669 -28.947 1.00 89.00 220 ARG A N 1
ATOM 1705 C CA . ARG A 1 220 ? 11.405 -1.772 -29.942 1.00 89.00 220 ARG A CA 1
ATOM 1706 C C . ARG A 1 220 ? 12.932 -1.771 -29.830 1.00 89.00 220 ARG A C 1
ATOM 1708 O O . ARG A 1 220 ? 13.619 -1.916 -30.838 1.00 89.00 220 ARG A O 1
ATOM 1715 N N . GLN A 1 221 ? 13.466 -1.614 -28.617 1.00 83.44 221 GLN A N 1
ATOM 1716 C CA . GLN A 1 221 ? 14.898 -1.449 -28.381 1.00 83.44 221 GLN A CA 1
ATOM 1717 C C . GLN A 1 221 ? 15.324 -1.962 -26.999 1.00 83.44 221 GLN A C 1
ATOM 1719 O O . GLN A 1 221 ? 15.132 -1.322 -25.968 1.00 83.44 221 GLN A O 1
ATOM 1724 N N . LYS A 1 222 ? 16.023 -3.102 -26.984 1.00 87.94 222 LYS A N 1
ATOM 1725 C CA . LYS A 1 222 ? 16.519 -3.742 -25.749 1.00 87.94 222 LYS A CA 1
ATOM 1726 C C . LYS A 1 222 ? 17.601 -2.940 -25.014 1.00 87.94 222 LYS A C 1
ATOM 1728 O O . LYS A 1 222 ? 17.793 -3.137 -23.819 1.00 87.94 222 LYS A O 1
ATOM 1733 N N . ASN A 1 223 ? 18.303 -2.057 -25.729 1.00 88.50 223 ASN A N 1
ATOM 1734 C CA . ASN A 1 223 ? 19.385 -1.214 -25.217 1.00 88.50 223 ASN A CA 1
ATOM 1735 C C . ASN A 1 223 ? 19.078 0.272 -25.500 1.00 88.50 223 ASN A C 1
ATOM 1737 O O . ASN A 1 223 ? 19.654 0.842 -26.429 1.00 88.50 223 ASN A O 1
ATOM 1741 N N . PRO A 1 224 ? 18.163 0.912 -24.750 1.00 87.56 224 PRO A N 1
ATOM 1742 C CA . PRO A 1 224 ? 17.884 2.335 -24.912 1.00 87.56 224 PRO A CA 1
ATOM 1743 C C . PRO A 1 224 ? 19.096 3.177 -24.493 1.00 87.56 224 PRO A C 1
ATOM 1745 O O . PRO A 1 224 ? 19.788 2.855 -23.514 1.00 87.56 224 PRO A O 1
ATOM 1748 N N . SER A 1 225 ? 19.336 4.264 -25.221 1.00 87.88 225 SER A N 1
ATOM 1749 C CA . SER A 1 225 ? 20.268 5.340 -24.872 1.00 87.88 225 SER A CA 1
ATOM 1750 C C . SER A 1 225 ? 19.859 6.042 -23.568 1.00 87.88 225 SER A C 1
ATOM 1752 O O . SER A 1 225 ? 18.824 5.739 -22.972 1.00 87.88 225 SER A O 1
ATOM 1754 N N . LYS A 1 226 ? 20.689 6.970 -23.071 1.00 89.75 226 LYS A N 1
ATO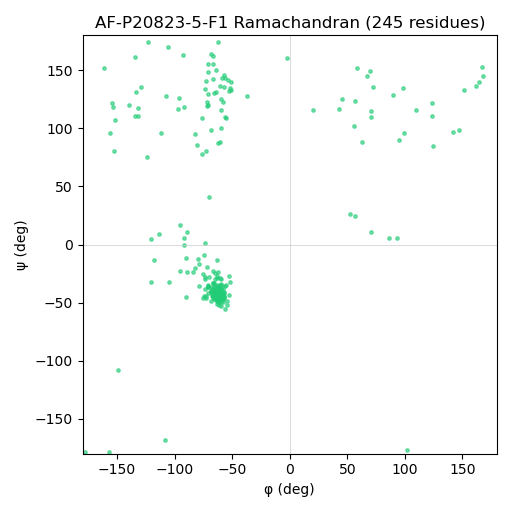M 1755 C CA . LYS A 1 226 ? 20.350 7.750 -21.869 1.00 89.75 226 LYS A CA 1
ATOM 1756 C C . LYS A 1 226 ? 19.097 8.607 -22.094 1.00 89.75 226 LYS A C 1
ATOM 1758 O O . LYS A 1 226 ? 18.220 8.604 -21.242 1.00 89.75 226 LYS A O 1
ATOM 1763 N N . GLU A 1 227 ? 19.024 9.271 -23.243 1.00 90.19 227 GLU A N 1
ATOM 1764 C CA . GLU A 1 227 ? 17.918 10.147 -23.641 1.00 90.19 227 GLU A CA 1
ATOM 1765 C C . GLU A 1 227 ? 16.600 9.368 -23.740 1.00 90.19 227 GLU A C 1
ATOM 1767 O O . GLU A 1 227 ? 15.638 9.706 -23.060 1.00 90.19 227 GLU A O 1
ATOM 1772 N N . GLU A 1 228 ? 16.590 8.231 -24.445 1.00 87.94 228 GLU A N 1
ATOM 1773 C CA . GLU A 1 228 ? 15.402 7.368 -24.545 1.00 87.94 228 GLU A CA 1
ATOM 1774 C C . GLU A 1 228 ? 14.928 6.856 -23.174 1.00 87.94 228 GLU A C 1
ATOM 1776 O O . GLU A 1 228 ? 13.729 6.724 -22.942 1.00 87.94 228 GLU A O 1
ATOM 1781 N N . ARG A 1 229 ? 15.840 6.595 -22.224 1.00 90.50 229 ARG A N 1
ATOM 1782 C CA . ARG A 1 229 ? 15.453 6.242 -20.843 1.00 90.50 229 ARG A CA 1
ATOM 1783 C C . ARG A 1 229 ? 14.807 7.412 -20.109 1.00 90.50 229 ARG A C 1
ATOM 1785 O O . ARG A 1 229 ? 13.882 7.178 -19.339 1.00 90.50 229 ARG A O 1
ATOM 1792 N N . GLU A 1 230 ? 15.284 8.636 -20.319 1.00 91.12 230 GLU A N 1
ATOM 1793 C CA . GLU A 1 230 ? 14.705 9.844 -19.720 1.00 91.12 230 GLU A CA 1
ATOM 1794 C C . GLU A 1 230 ? 13.298 10.098 -20.298 1.00 91.12 230 GLU A C 1
ATOM 1796 O O . GLU A 1 230 ? 12.349 10.231 -19.524 1.00 91.12 230 GLU A O 1
ATOM 1801 N N . THR A 1 231 ? 13.110 9.965 -21.618 1.00 89.62 231 THR A N 1
ATOM 1802 C CA . THR A 1 231 ? 11.781 9.992 -22.264 1.00 89.62 231 THR A CA 1
ATOM 1803 C C . THR A 1 231 ? 10.834 8.925 -21.702 1.00 89.62 231 THR A C 1
ATOM 1805 O O . THR A 1 231 ? 9.690 9.229 -21.366 1.00 89.62 231 THR A O 1
ATOM 1808 N N . LEU A 1 232 ? 11.301 7.682 -21.527 1.00 90.25 232 LEU A N 1
ATOM 1809 C CA . LEU A 1 232 ? 10.493 6.600 -20.949 1.00 90.25 232 LEU A CA 1
ATOM 1810 C C . LEU A 1 232 ? 10.122 6.848 -19.483 1.00 90.25 232 LEU A C 1
ATOM 1812 O O . LEU A 1 232 ? 9.037 6.450 -19.061 1.00 90.25 232 LEU A O 1
ATOM 1816 N N . VAL A 1 233 ? 10.983 7.505 -18.698 1.00 89.50 233 VAL A N 1
ATOM 1817 C CA . VAL A 1 233 ? 10.651 7.920 -17.325 1.00 89.50 233 VAL A CA 1
ATOM 1818 C C . VAL A 1 233 ? 9.549 8.981 -17.344 1.00 89.50 233 VAL A C 1
ATOM 1820 O O . VAL A 1 233 ? 8.586 8.860 -16.587 1.00 89.50 233 VAL A O 1
ATOM 1823 N N . GLU A 1 234 ? 9.628 9.972 -18.232 1.00 89.56 234 GLU A N 1
ATOM 1824 C CA . GLU A 1 234 ? 8.581 10.988 -18.395 1.00 89.56 234 GLU A CA 1
ATOM 1825 C C . GLU A 1 234 ? 7.254 10.400 -18.897 1.00 89.56 234 GLU A C 1
ATOM 1827 O O . GLU A 1 234 ? 6.189 10.796 -18.425 1.00 89.56 234 GLU A O 1
ATOM 1832 N N . GLU A 1 235 ? 7.273 9.445 -19.830 1.00 88.06 235 GLU A N 1
ATOM 1833 C CA . GLU A 1 235 ? 6.078 8.698 -20.257 1.00 88.06 235 GLU A CA 1
ATOM 1834 C C . GLU A 1 235 ? 5.484 7.865 -19.115 1.00 88.06 235 GLU A C 1
ATOM 1836 O O . GLU A 1 235 ? 4.289 7.964 -18.833 1.00 88.06 235 GLU A O 1
ATOM 1841 N N . CYS A 1 236 ? 6.312 7.101 -18.396 1.00 89.12 236 CYS A N 1
ATOM 1842 C CA . CYS A 1 236 ? 5.866 6.290 -17.263 1.00 89.12 236 CYS A CA 1
ATOM 1843 C C . CYS A 1 236 ? 5.252 7.135 -16.142 1.00 89.12 236 CYS A C 1
ATOM 1845 O O . CYS A 1 236 ? 4.240 6.726 -15.569 1.00 89.12 236 CYS A O 1
ATOM 1847 N N . ASN A 1 237 ? 5.847 8.295 -15.844 1.00 85.31 237 ASN A N 1
ATOM 1848 C CA . ASN A 1 237 ? 5.357 9.228 -14.833 1.00 85.31 237 ASN A CA 1
ATOM 1849 C C . ASN A 1 237 ? 4.069 9.922 -15.287 1.00 85.31 237 ASN A C 1
ATOM 1851 O O . ASN A 1 237 ? 3.131 10.013 -14.498 1.00 85.31 237 ASN A O 1
ATOM 1855 N N . ARG A 1 238 ? 3.973 10.342 -16.559 1.00 83.25 238 ARG A N 1
ATOM 1856 C CA . ARG A 1 238 ? 2.723 10.865 -17.131 1.00 83.25 238 ARG A CA 1
ATOM 1857 C C . ARG A 1 238 ? 1.603 9.841 -16.981 1.00 83.25 238 ARG A C 1
ATOM 1859 O O . ARG A 1 238 ? 0.598 10.143 -16.349 1.00 83.25 238 ARG A O 1
ATOM 1866 N N . CYS A 1 239 ? 1.775 8.616 -17.471 1.00 76.75 239 CYS A N 1
ATOM 1867 C CA . CYS A 1 239 ? 0.711 7.615 -17.398 1.00 76.75 239 CYS A CA 1
ATOM 1868 C C . CYS A 1 239 ? 0.348 7.206 -15.962 1.00 76.75 239 CYS A C 1
ATOM 1870 O O . CYS A 1 239 ? -0.819 6.918 -15.714 1.00 76.75 239 CYS A O 1
ATOM 1872 N N . ALA A 1 240 ? 1.286 7.250 -15.007 1.00 69.06 240 ALA A N 1
ATOM 1873 C CA . ALA A 1 240 ? 0.976 7.050 -13.588 1.00 69.06 240 ALA A CA 1
ATOM 1874 C C . ALA A 1 240 ? 0.037 8.136 -13.021 1.00 69.06 240 ALA A C 1
ATOM 1876 O O . ALA A 1 240 ? -0.821 7.821 -12.196 1.00 69.06 240 ALA A O 1
ATOM 1877 N N . LEU A 1 241 ? 0.162 9.387 -13.485 1.00 64.12 241 LEU A N 1
ATOM 1878 C CA . LEU A 1 241 ? -0.761 10.477 -13.147 1.00 64.12 241 LEU A CA 1
ATOM 1879 C C . LEU A 1 241 ? -2.117 10.306 -13.851 1.00 64.12 241 LEU A C 1
ATOM 1881 O O . LEU A 1 241 ? -3.149 10.402 -13.198 1.00 64.12 241 LEU A O 1
ATOM 1885 N N . TRP A 1 242 ? -2.137 9.987 -15.151 1.00 54.09 242 TRP A N 1
ATOM 1886 C CA . TRP A 1 242 ? -3.391 9.806 -15.901 1.00 54.09 242 TRP A CA 1
ATOM 1887 C C . TRP A 1 242 ? -4.249 8.655 -15.355 1.00 54.09 242 TRP A C 1
ATOM 1889 O O . TRP A 1 242 ? -5.449 8.833 -15.174 1.00 54.09 242 TRP A O 1
ATOM 1899 N N . THR A 1 243 ? -3.653 7.520 -14.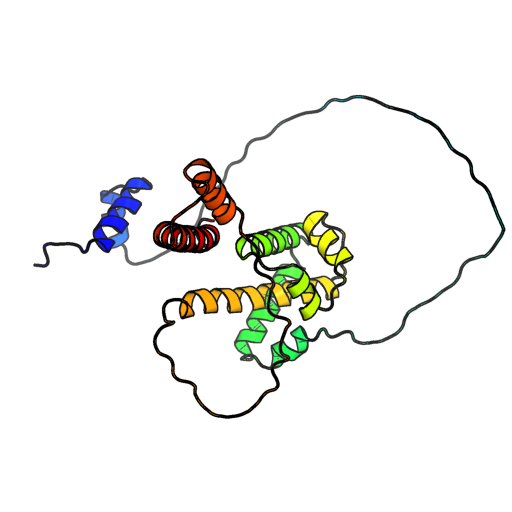961 1.00 58.91 243 THR A N 1
ATOM 1900 C CA . THR A 1 243 ? -4.410 6.435 -14.301 1.00 58.91 243 THR A CA 1
ATOM 1901 C C . THR A 1 243 ? -5.023 6.822 -12.953 1.00 58.91 243 THR A C 1
ATOM 1903 O O . THR A 1 243 ? -5.850 6.076 -12.439 1.00 58.91 243 THR A O 1
ATOM 1906 N N . ALA A 1 244 ? -4.626 7.955 -12.365 1.00 53.62 244 ALA A N 1
ATOM 1907 C CA . ALA A 1 244 ? -5.242 8.483 -11.155 1.00 53.62 244 ALA A CA 1
ATOM 1908 C C . ALA A 1 244 ? -6.418 9.443 -11.428 1.00 53.62 244 ALA A C 1
ATOM 1910 O O . ALA A 1 244 ? -7.140 9.732 -10.479 1.00 53.62 244 ALA A O 1
ATOM 1911 N N . CYS A 1 245 ? -6.622 9.897 -12.673 1.00 42.28 245 CYS A N 1
ATOM 1912 C CA . CYS A 1 245 ? -7.617 10.919 -13.037 1.00 42.28 245 CYS A CA 1
ATOM 1913 C C . CYS A 1 245 ? -8.721 10.453 -14.010 1.00 42.28 245 CYS A C 1
ATOM 1915 O O . CYS A 1 245 ? -9.687 11.187 -14.187 1.00 42.28 245 CYS A O 1
ATOM 1917 N N . ASP A 1 246 ? -8.578 9.296 -14.664 1.00 38.78 246 ASP A N 1
ATOM 1918 C CA . ASP A 1 246 ? -9.409 8.899 -15.822 1.00 38.78 246 ASP A CA 1
ATOM 1919 C C . ASP A 1 246 ? -10.628 8.000 -15.485 1.00 38.78 246 ASP A C 1
ATOM 1921 O O . ASP A 1 246 ? -11.160 7.325 -16.364 1.00 38.78 246 ASP A O 1
ATOM 1925 N N . GLN A 1 247 ? -11.048 7.937 -14.210 1.00 38.38 247 GLN A N 1
ATOM 1926 C CA . GLN A 1 247 ? -12.252 7.237 -13.707 1.00 38.38 247 GLN A CA 1
ATOM 1927 C C . GLN A 1 247 ? -12.709 7.809 -12.357 1.00 38.38 247 GLN A C 1
ATOM 1929 O O . GLN A 1 247 ? -13.939 7.808 -12.129 1.00 38.38 247 GLN A O 1
#

Sequence (247 aa):
MVSKLSQLQTELLAALLESGLSKEALIQALGEPGPYLLAGEGPLDKGESCGGGRGELAELPNGLGETRGSEDETDDDGEDFTPPILKELENLSPEEAAHQKAVVETLLQEDPWRVAKMVKSYLQQHNIPQREVVDTTGLNQSHLSQHLNKGTPMKTQKRAALYTWYVRKQREVAQQFTHAGQGGLIEEPTGDELPTKKGRRNRFKWGPASQQILFQAYERQKNPSKEERETLVEECNRCALWTACDQ

pLDDT: mean 72.5, std 22.01, range [29.34, 97.06]

Mean predicted aligned error: 20.52 Å

Nearest PDB structures (foldseek):
  8pi7-assembly1_A  TM=9.658E-01  e=1.424E-14  Homo sapiens
  8pi8-assembly1_A  TM=9.260E-01  e=8.446E-15  Homo sapiens
  8pi8-assembly1_B  TM=9.696E-01  e=2.041E-13  Homo sapiens
  1ic8-assembly1_A  TM=9.470E-01  e=1.656E-13  Homo sapiens
  1ic8-assembly1_B  TM=9.251E-01  e=1.344E-13  Homo sapiens

Solvent-accessible surface area (backbone atoms only — not comparable to full-atom values): 16116 Å² total; per-residue (Å²): 123,92,87,69,78,52,70,69,58,48,52,52,52,48,54,44,46,72,74,68,47,48,74,67,54,53,53,47,63,75,67,53,95,73,89,85,83,90,89,82,91,89,90,90,84,92,85,88,88,90,87,86,84,92,84,87,81,82,91,84,94,82,81,87,79,91,84,90,83,80,88,83,87,81,86,81,80,90,73,86,83,72,42,64,58,68,64,57,45,71,78,44,59,69,68,60,35,49,53,49,51,53,53,34,54,55,57,68,74,43,60,70,50,62,52,25,48,54,53,42,50,51,33,59,51,72,65,52,58,69,62,58,56,25,76,53,43,70,51,57,63,67,60,52,50,36,24,45,75,68,49,45,89,70,60,66,73,62,46,49,43,52,41,47,50,49,61,52,48,53,52,56,53,53,49,48,62,66,44,62,80,53,81,82,80,79,80,86,81,85,78,85,90,74,88,73,75,83,67,84,76,80,80,87,75,84,49,73,65,32,46,53,53,52,51,56,46,42,74,75,42,82,77,66,54,74,65,56,50,52,53,49,49,52,51,31,53,49,45,53,52,49,64,65,68,78,126

Secondary structure (DSSP, 8-state):
------HHHHHHHHHHHHTT--HHHHHHHHHS---------------------------------------------------HHHHHGGGS-HHHHHHHHHHHHHHHHS-HHHHHHHHHHHHHHTT--HHHHHHHH---HHHHHHHHHH-----HHHHHHHHHHHHHHHHHHHHHHHHHTTTT-----------------PPP---HHHHHHHHHHHHH-SS--HHHHHHHHHHHHHHHHHTTT--

Foldseek 3Di:
DPPDDDPVRVVVVVVCVVVPQDPVNVVVVVVDPDDDDDDDDDDDDDDDDDDDDDDDDDDDDDDDDDDDDDDDDDDDDDDPCPFVLNVVLVVDDPVVSVVLLVQLVVCLPDDLLVVLQVLLVVCQLLVPDLVVLCVRLVDDSVQSVCCNPVVPDDDSSSSSSSSSVSSVVVVVVVVCVVCVVVPPDDDDDDDDDDPPPPPPPDDDDQRPQLVVLVVVVCVVPVDDDPVVVVVSVVSSVVVSVVSNPVD

Radius of gyration: 26.79 Å; Cα contacts (8 Å, |Δi|>4): 110; chains: 1; bounding box: 53×85×60 Å